Protein 5QHH (pdb70)

B-factor: mean 31.74, std 13.34, range [17.51, 104.02]

Foldseek 3Di:
DLVVLLLVLVLVQDPDCVPFPDQFQEKEFEFEWEADPNFIKTKWFAWDLPDPPRHRAIGGFITTDDPVAPTNVSRHQVRCCVAWNQHVQKDFSWHDWDDPPPGYIYIYTYIYGHNPDDTDGPNVTTPDMDIDTLCCLVPFDWDPPVATWGWDADPVPRDIHIHDDPRSVVSNVSSCSSPPPDDD

Secondary structure (DSSP, 8-state):
-HHHHHHHHHHTT--TTTTTTSSSEEEEEEEEEEEETTEEEEEEEEE-TT-SSSTT-EE-SEEE--TT-SSHHHHHHHHHHHHH-----EEE--PPPEEETTTEEEEEEEEEEPTT------TTTEEEEEEEEGGGGGS-EEEE---EEEEEE-TTT--EEEE-HHHHHHHHHHHHHHHSS---

Organism: Homo sapiens (NCBI:txid9606)

Structure (mmCIF, N/CA/C/O backbone):
data_5QHH
#
_entry.id   5QHH
#
_cell.length_a   124.400
_cell.length_b   124.400
_cell.length_c   41.100
_cell.angle_alpha   90.000
_cell.angle_beta   90.000
_cell.angle_gamma   120.000
#
_symmetry.space_group_name_H-M   'P 3 2 1'
#
loop_
_entity.id
_entity.type
_entity.pdbx_description
1 polymer 'Peroxisomal coenzyme A diphosphatase NUDT7'
2 non-polymer 'ACETATE ION'
3 non-polymer 'DIMETHYL SULFOXIDE'
4 non-polymer 2-{3-[(2S)-1-acetylpyrrolidin-2-yl]phenyl}-N-(3-chlorophenyl)acetamide
5 water water
#
loop_
_atom_site.group_PDB
_atom_site.id
_atom_site.type_symbol
_atom_site.label_atom_id
_atom_site.label_alt_id
_atom_site.label_comp_id
_atom_site.label_asym_id
_atom_site.label_entity_id
_atom_site.label_seq_id
_atom_site.pdbx_PDB_ins_code
_atom_site.Cartn_x
_atom_site.Cartn_y
_atom_site.Cartn_z
_atom_site.occupancy
_atom_site.B_iso_or_equiv
_atom_site.auth_seq_id
_atom_site.auth_comp_id
_atom_site.auth_asym_id
_atom_site.auth_atom_id
_atom_site.pdbx_PDB_model_num
ATOM 1 N N . SER A 1 1 ? 59.374 -58.825 93.816 1.00 41.00 15 SER A N 1
ATOM 2 C CA . SER A 1 1 ? 59.482 -57.350 93.563 1.00 37.08 15 SER A CA 1
ATOM 3 C C . SER A 1 1 ? 58.092 -56.743 93.330 1.00 35.30 15 SER A C 1
ATOM 4 O O . SER A 1 1 ? 57.136 -57.494 93.061 1.00 37.10 15 SER A O 1
ATOM 7 N N . MET A 1 2 ? 58.002 -55.416 93.458 1.00 33.61 16 MET A N 1
ATOM 8 C CA . MET A 1 2 ? 56.749 -54.659 93.267 1.00 33.07 16 MET A CA 1
ATOM 9 C C . MET A 1 2 ? 56.136 -54.995 91.908 1.00 33.79 16 MET A C 1
ATOM 10 O O . MET A 1 2 ? 54.932 -55.283 91.818 1.00 31.25 16 MET A O 1
ATOM 15 N N . LEU A 1 3 ? 56.959 -54.990 90.864 1.00 33.19 17 LEU A N 1
ATOM 16 C CA . LEU A 1 3 ? 56.434 -55.165 89.510 1.00 31.56 17 LEU A CA 1
ATOM 17 C C . LEU A 1 3 ? 56.065 -56.612 89.227 1.00 33.08 17 LEU A C 1
ATOM 18 O O . LEU A 1 3 ? 55.045 -56.876 88.587 1.00 32.54 17 LEU A O 1
ATOM 23 N N . ASP A 1 4 ? 56.874 -57.555 89.700 1.00 32.62 18 ASP A N 1
ATOM 24 C CA . ASP A 1 4 ? 56.536 -58.970 89.542 1.00 35.06 18 ASP A CA 1
ATOM 25 C C . ASP A 1 4 ? 55.263 -59.325 90.310 1.00 33.11 18 ASP A C 1
ATOM 26 O O . ASP A 1 4 ? 54.450 -60.098 89.827 1.00 32.06 18 ASP A O 1
ATOM 31 N N . ASP A 1 5 ? 55.103 -58.747 91.494 1.00 30.83 19 ASP A N 1
ATOM 32 C CA . ASP A 1 5 ? 53.908 -58.918 92.299 1.00 29.76 19 ASP A CA 1
ATOM 33 C C . ASP A 1 5 ? 52.667 -58.317 91.561 1.00 28.64 19 ASP A C 1
ATOM 34 O O . ASP A 1 5 ? 51.622 -58.977 91.505 1.00 26.85 19 ASP A O 1
ATOM 39 N N . ALA A 1 6 ? 52.790 -57.119 91.018 1.00 26.28 20 ALA A N 1
ATOM 40 C CA . ALA A 1 6 ? 51.662 -5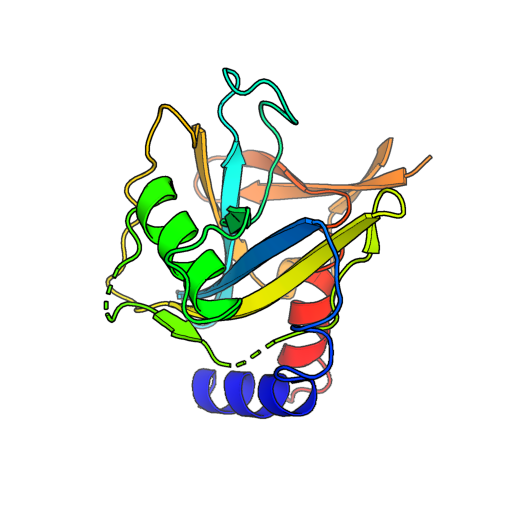6.516 90.256 1.00 26.35 20 ALA A CA 1
ATOM 41 C C . ALA A 1 6 ? 51.243 -57.369 89.059 1.00 26.60 20 ALA A C 1
ATOM 42 O O . ALA A 1 6 ? 50.038 -57.643 88.829 1.00 22.77 20 ALA A O 1
ATOM 44 N N . LYS A 1 7 ? 52.229 -57.837 88.280 1.00 25.01 21 LYS A N 1
ATOM 45 C CA . LYS A 1 7 ? 51.903 -58.647 87.110 1.00 25.54 21 LYS A CA 1
ATOM 46 C C . LYS A 1 7 ? 51.256 -59.987 87.500 1.00 23.21 21 LYS A C 1
ATOM 47 O O . LYS A 1 7 ? 50.313 -60.442 86.844 1.00 24.24 21 LYS A O 1
ATOM 53 N N . ALA A 1 8 ? 51.761 -60.627 88.548 1.00 24.52 22 ALA A N 1
ATOM 54 C CA . ALA A 1 8 ? 51.189 -61.884 89.023 1.00 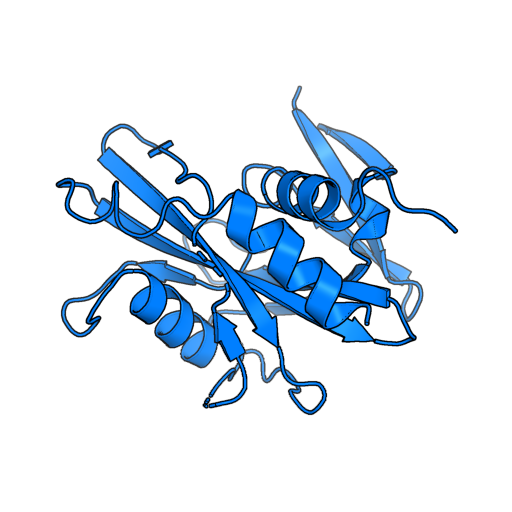25.31 22 ALA A CA 1
ATOM 55 C C . ALA A 1 8 ? 49.718 -61.676 89.452 1.00 24.69 22 ALA A C 1
ATOM 56 O O . ALA A 1 8 ? 48.844 -62.508 89.132 1.00 25.42 22 ALA A O 1
ATOM 58 N N . ARG A 1 9 ? 49.432 -60.552 90.109 1.00 22.07 23 ARG A N 1
ATOM 59 C CA . ARG A 1 9 ? 48.060 -60.256 90.544 1.00 22.25 23 ARG A CA 1
ATOM 60 C C . ARG A 1 9 ? 47.172 -60.048 89.314 1.00 21.35 23 ARG A C 1
ATOM 61 O O . ARG A 1 9 ? 46.069 -60.607 89.211 1.00 22.59 23 ARG A O 1
ATOM 69 N N . LEU A 1 10 ? 47.639 -59.204 88.382 1.00 19.98 24 LEU A N 1
ATOM 70 C CA . LEU A 1 10 ? 46.874 -58.914 87.188 1.00 21.18 24 LEU A CA 1
ATOM 71 C C . LEU A 1 10 ? 46.536 -60.131 86.362 1.00 21.11 24 LEU A C 1
ATOM 72 O O . LEU A 1 10 ? 45.400 -60.208 85.831 1.00 22.42 24 LEU A O 1
ATOM 77 N N . ARG A 1 11 ? 47.475 -61.063 86.237 1.00 21.40 25 ARG A N 1
ATOM 78 C CA . ARG A 1 11 ? 47.254 -62.251 85.414 1.00 24.09 25 ARG A CA 1
ATOM 79 C C . ARG A 1 11 ? 46.085 -63.099 85.913 1.00 23.47 25 ARG A C 1
ATOM 80 O O . ARG A 1 11 ? 45.418 -63.759 85.109 1.00 25.02 25 ARG A O 1
ATOM 88 N N . LYS A 1 12 ? 45.801 -63.046 87.212 1.00 23.88 26 LYS A N 1
ATOM 89 C CA . LYS A 1 12 ? 44.682 -63.787 87.776 1.00 25.85 26 LYS A CA 1
ATOM 90 C C . LYS A 1 12 ? 43.316 -63.263 87.312 1.00 25.11 26 LYS A C 1
ATOM 91 O O . LYS A 1 12 ? 42.309 -63.961 87.490 1.00 26.35 26 LYS A O 1
ATOM 97 N N . TYR A 1 13 ? 43.240 -62.036 86.781 1.00 21.36 27 TYR A N 1
ATOM 98 C CA . TYR A 1 13 ? 42.019 -61.443 86.312 1.00 21.59 27 TYR A CA 1
ATOM 99 C C . TYR A 1 13 ? 41.910 -61.368 84.786 1.00 21.33 27 TYR A C 1
ATOM 100 O O . TYR A 1 13 ? 40.946 -60.816 84.278 1.00 22.60 27 TYR A O 1
ATOM 109 N N . ASP A 1 14 ? 42.886 -61.930 84.104 1.00 23.03 28 ASP A N 1
ATOM 110 C CA . ASP A 1 14 ? 42.969 -61.884 82.630 1.00 24.25 28 ASP A CA 1
ATOM 111 C C . ASP A 1 14 ? 41.810 -62.710 82.074 1.00 27.95 28 ASP A C 1
ATOM 112 O O . ASP A 1 14 ? 41.611 -63.856 82.483 1.00 30.87 28 ASP A O 1
ATOM 117 N N . ILE A 1 15 ? 41.010 -62.098 81.224 1.00 27.70 29 ILE A N 1
ATOM 118 C CA . ILE A 1 15 ? 40.005 -62.873 80.491 1.00 33.97 29 ILE A CA 1
ATOM 119 C C . ILE A 1 15 ? 40.536 -63.284 79.109 1.00 33.73 29 ILE A C 1
ATOM 120 O O . ILE A 1 15 ? 39.895 -64.044 78.405 1.00 37.81 29 ILE A O 1
ATOM 125 N N . GLY A 1 16 ? 41.701 -62.776 78.706 1.00 34.38 30 GLY A N 1
ATOM 126 C CA . GLY A 1 16 ? 42.251 -63.099 77.389 1.00 34.37 30 GLY A CA 1
ATOM 127 C C . GLY A 1 16 ? 41.321 -62.649 76.261 1.00 34.27 30 GLY A C 1
ATOM 128 O O . GLY A 1 16 ? 40.661 -61.601 76.365 1.00 35.96 30 GLY A O 1
ATOM 129 N N . GLY A 1 17 ? 41.246 -63.466 75.197 1.00 34.48 31 GLY A N 1
ATOM 130 C CA . GLY A 1 17 ? 40.419 -63.153 74.019 1.00 32.25 31 GLY A CA 1
ATOM 131 C C . GLY A 1 17 ? 39.004 -63.707 74.025 1.00 31.90 31 GLY A C 1
ATOM 132 O O . GLY A 1 17 ? 38.355 -63.721 72.991 1.00 29.12 31 GLY A O 1
ATOM 133 N N . LYS A 1 18 ? 38.524 -64.089 75.210 1.00 33.95 32 LYS A N 1
ATOM 134 C CA . LYS A 1 18 ? 37.241 -64.765 75.386 1.00 33.64 32 LYS A CA 1
ATOM 135 C C . LYS A 1 18 ? 36.062 -63.996 74.723 1.00 31.95 32 LYS A C 1
ATOM 136 O O . LYS A 1 18 ? 35.247 -64.601 74.060 1.00 33.75 32 LYS A O 1
ATOM 142 N N . TYR A 1 19 ? 36.015 -62.673 74.847 1.00 27.66 33 TYR A N 1
ATOM 143 C CA . TYR A 1 19 ? 34.924 -61.857 74.300 1.00 25.24 33 TYR A CA 1
ATOM 144 C C . TYR A 1 19 ? 35.296 -61.104 72.989 1.00 24.33 33 TYR A C 1
ATOM 145 O O . TYR A 1 19 ? 34.471 -60.334 72.431 1.00 25.81 33 TYR A O 1
ATOM 154 N N . SER A 1 20 ? 36.502 -61.384 72.482 1.00 24.40 34 SER A N 1
ATOM 155 C CA . SER A 1 20 ? 37.095 -60.541 71.421 1.00 25.02 34 SER A CA 1
ATOM 156 C C . SER A 1 20 ? 36.525 -60.714 70.027 1.00 25.29 34 SER A C 1
ATOM 157 O O . SER A 1 20 ? 36.684 -59.828 69.196 1.00 26.56 34 SER A O 1
ATOM 160 N N A HIS A 1 21 ? 35.852 -61.828 69.731 0.70 24.76 35 HIS A N 1
ATOM 161 N N B HIS A 1 21 ? 35.874 -61.848 69.781 0.30 24.73 35 HIS A N 1
ATOM 162 C CA A HIS A 1 21 ? 35.333 -62.027 68.358 0.70 26.57 35 HIS A CA 1
ATOM 163 C CA B HIS A 1 21 ? 35.356 -62.160 68.459 0.30 25.16 35 HIS A CA 1
ATOM 164 C C A HIS A 1 21 ? 33.878 -61.603 68.229 0.70 26.52 35 HIS A C 1
ATOM 165 C C B HIS A 1 21 ? 33.861 -61.879 68.313 0.30 24.76 35 HIS A C 1
ATOM 166 O O A HIS A 1 21 ? 33.351 -61.526 67.106 0.70 27.61 35 HIS A O 1
ATOM 167 O O B HIS A 1 21 ? 33.309 -62.179 67.258 0.30 24.66 35 HIS A O 1
ATOM 180 N N . LEU A 1 22 ? 33.207 -61.345 69.355 1.00 23.28 36 LEU A N 1
ATOM 181 C CA . LEU A 1 22 ? 31.786 -60.996 69.285 1.00 23.84 36 LEU A CA 1
ATOM 182 C C . LEU A 1 22 ? 31.552 -59.782 68.389 1.00 23.38 36 LEU A C 1
ATOM 183 O O . LEU A 1 22 ? 32.376 -58.854 68.358 1.00 24.40 36 LEU A O 1
ATOM 188 N N . PRO A 1 23 ? 30.430 -59.737 67.654 1.00 23.80 37 PRO A N 1
ATOM 189 C CA . PRO A 1 23 ? 30.235 -58.777 66.562 1.00 24.21 37 PRO A CA 1
ATOM 190 C C . PRO A 1 23 ? 29.793 -57.391 67.004 1.00 24.70 37 PRO A C 1
ATOM 191 O O . PRO A 1 23 ? 28.747 -56.888 66.644 1.00 27.91 37 PRO A O 1
ATOM 195 N N . TYR A 1 24 ? 30.630 -56.719 67.807 1.00 22.51 38 TYR A N 1
ATOM 196 C CA . TYR A 1 24 ? 30.362 -55.404 68.295 1.00 21.85 38 TYR A CA 1
ATOM 197 C C . TYR A 1 24 ? 31.106 -54.306 67.519 1.00 20.91 38 TYR A C 1
ATOM 198 O O . TYR A 1 24 ? 32.044 -54.621 66.792 1.00 22.03 38 TYR A O 1
ATOM 207 N N . ASN A 1 25 ? 30.694 -53.073 67.698 1.00 21.21 39 ASN A N 1
ATOM 208 C CA . ASN A 1 25 ? 31.576 -51.918 67.437 1.00 23.04 39 ASN A CA 1
ATOM 209 C C . ASN A 1 25 ? 32.659 -51.976 68.549 1.00 22.69 39 ASN A C 1
ATOM 210 O O . ASN A 1 25 ? 32.312 -51.930 69.722 1.00 22.03 39 ASN A O 1
ATOM 215 N N . LYS A 1 26 ? 33.926 -52.072 68.154 1.00 20.86 40 LYS A N 1
ATOM 216 C CA . LYS A 1 26 ? 35.001 -52.467 69.075 1.00 20.43 40 LYS A CA 1
ATOM 217 C C . LYS A 1 26 ? 35.967 -51.308 69.305 1.00 21.74 40 LYS A C 1
ATOM 218 O O . LYS A 1 26 ? 36.464 -50.670 68.355 1.00 21.75 40 LYS A O 1
ATOM 224 N N . TYR A 1 27 ? 36.232 -51.054 70.586 1.00 19.99 41 TYR A N 1
ATOM 225 C CA . TYR A 1 27 ? 37.250 -50.079 71.035 1.00 19.77 41 TYR A CA 1
ATOM 226 C C . TYR A 1 27 ? 38.107 -50.745 72.080 1.00 20.39 41 TYR A C 1
ATOM 227 O O . TYR A 1 27 ? 37.636 -51.630 72.808 1.00 20.73 41 TYR A O 1
ATOM 236 N N . SER A 1 28 ? 39.381 -50.318 72.189 1.00 18.38 42 SER A N 1
ATOM 237 C CA . SER A 1 28 ? 40.261 -50.783 73.248 1.00 18.23 42 SER A CA 1
ATOM 238 C C . SER A 1 28 ? 40.809 -49.598 73.998 1.00 19.50 42 SER A C 1
ATOM 239 O O . SER A 1 28 ? 40.964 -48.515 73.423 1.00 19.94 42 SER A O 1
ATOM 242 N N . VAL A 1 29 ? 41.077 -49.803 75.286 1.00 17.70 43 VAL A N 1
ATOM 243 C CA . VAL A 1 29 ? 41.764 -48.788 76.091 1.00 18.96 43 VAL A CA 1
ATOM 244 C C . VAL A 1 29 ? 42.967 -49.418 76.728 1.00 18.82 43 VAL A C 1
ATOM 245 O O . VAL A 1 29 ? 42.986 -50.595 77.028 1.00 19.07 43 VAL A O 1
ATOM 249 N N . LEU A 1 30 ? 44.016 -48.602 76.934 1.00 18.36 44 LEU A N 1
ATOM 250 C CA . LEU A 1 30 ? 45.204 -49.005 77.651 1.00 18.82 44 LEU A CA 1
ATOM 251 C C . LEU A 1 30 ? 45.216 -48.356 79.036 1.00 17.51 44 LEU A C 1
ATOM 252 O O . LEU A 1 30 ? 45.075 -47.154 79.150 1.00 18.96 44 LEU A O 1
ATOM 257 N N . LEU A 1 31 ? 45.335 -49.174 80.074 1.00 18.35 45 LEU A N 1
ATOM 258 C CA . LEU A 1 31 ? 45.442 -48.704 81.447 1.00 19.13 45 LEU A CA 1
ATOM 259 C C . LEU A 1 31 ? 46.964 -48.760 81.744 1.00 18.23 45 LEU A C 1
ATOM 260 O O . LEU A 1 31 ? 47.497 -49.836 81.955 1.00 18.60 45 LEU A O 1
ATOM 265 N N . PRO A 1 32 ? 47.670 -47.625 81.657 1.00 18.15 46 PRO A N 1
ATOM 266 C CA . PRO A 1 32 ? 49.120 -47.638 81.664 1.00 19.14 46 PRO A CA 1
ATOM 267 C C . PRO A 1 32 ? 49.669 -47.440 83.074 1.00 17.78 46 PRO A C 1
ATOM 268 O O . PRO A 1 32 ? 49.417 -46.409 83.693 1.00 19.26 46 PRO A O 1
ATOM 272 N N . LEU A 1 33 ? 50.350 -48.475 83.560 1.00 18.65 47 LEU A N 1
ATOM 273 C CA . LEU A 1 33 ? 50.981 -48.448 84.897 1.00 19.62 47 LEU A CA 1
ATOM 274 C C . LEU A 1 33 ? 52.432 -47.995 84.812 1.00 21.42 47 LEU A C 1
ATOM 275 O O . LEU A 1 33 ? 53.199 -48.588 84.076 1.00 21.09 47 LEU A O 1
ATOM 280 N N . VAL A 1 34 ? 52.731 -46.978 85.595 1.00 22.11 48 VAL A N 1
ATOM 281 C CA . VAL A 1 34 ? 54.056 -46.332 85.663 1.00 23.33 48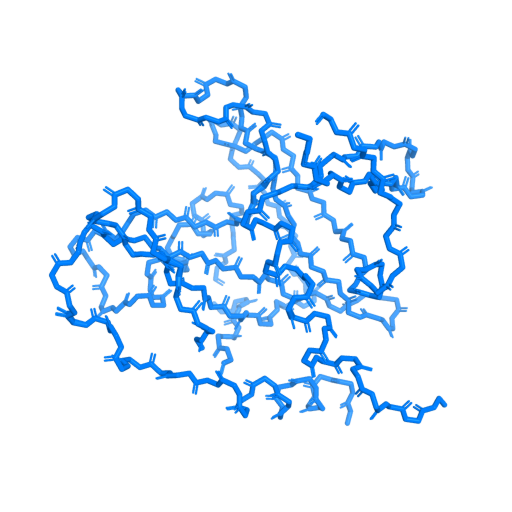 VAL A CA 1
ATOM 282 C C . VAL A 1 34 ? 54.562 -46.479 87.090 1.00 23.39 48 VAL A C 1
ATOM 283 O O . VAL A 1 34 ? 53.838 -46.150 88.030 1.00 23.49 48 VAL A O 1
ATOM 287 N N . ALA A 1 35 ? 55.815 -46.929 87.248 1.00 23.63 49 ALA A N 1
ATOM 288 C CA . ALA A 1 35 ? 56.415 -46.987 88.580 1.00 24.74 49 ALA A CA 1
ATOM 289 C C . ALA A 1 35 ? 57.335 -45.796 88.758 1.00 27.74 49 ALA A C 1
ATOM 290 O O . ALA A 1 35 ? 58.244 -45.594 87.940 1.00 32.14 49 ALA A O 1
ATOM 292 N N . LYS A 1 36 ? 57.033 -44.978 89.761 1.00 27.38 50 LYS A N 1
ATOM 293 C CA . LYS A 1 36 ? 57.837 -43.761 90.101 1.00 33.93 50 LYS A CA 1
ATOM 294 C C . LYS A 1 36 ? 57.877 -43.640 91.601 1.00 32.16 50 LYS A C 1
ATOM 295 O O . LYS A 1 36 ? 56.890 -43.908 92.295 1.00 28.84 50 LYS A O 1
ATOM 301 N N . GLU A 1 37 ? 59.018 -43.191 92.141 1.00 30.57 51 GLU A N 1
ATOM 302 C CA . GLU A 1 37 ? 59.118 -42.891 93.571 1.00 33.70 51 GLU A CA 1
ATOM 303 C C . GLU A 1 37 ? 58.678 -44.032 94.458 1.00 29.78 51 GLU A C 1
ATOM 304 O O . GLU A 1 37 ? 58.115 -43.832 95.544 1.00 33.48 51 GLU A O 1
ATOM 310 N N . GLY A 1 38 ? 58.955 -45.245 93.994 1.00 27.66 52 GLY A N 1
ATOM 311 C CA . GLY A 1 38 ? 58.711 -46.450 94.690 1.00 27.16 52 GLY A CA 1
ATOM 312 C C . GLY A 1 38 ? 57.249 -46.880 94.759 1.00 29.49 52 GLY A C 1
ATOM 313 O O . GLY A 1 38 ? 56.915 -47.714 95.598 1.00 31.18 52 GLY A O 1
ATOM 314 N N . LYS A 1 39 ? 56.395 -46.312 93.897 1.00 27.70 53 LYS A N 1
ATOM 315 C CA . LYS A 1 39 ? 54.939 -46.595 93.951 1.00 27.82 53 LYS A CA 1
ATOM 316 C C . LYS A 1 39 ? 54.421 -46.751 92.528 1.00 24.75 53 LYS A C 1
ATOM 317 O O . LYS A 1 39 ? 54.966 -46.171 91.604 1.00 24.51 53 LYS A O 1
ATOM 323 N N . LEU A 1 40 ? 53.325 -47.486 92.363 1.00 22.14 54 LEU A N 1
ATOM 324 C CA . LEU A 1 40 ? 52.662 -47.545 91.060 1.00 21.20 54 LEU A CA 1
ATOM 325 C C . LEU A 1 40 ? 51.685 -46.392 90.863 1.00 20.87 54 LEU A C 1
ATOM 326 O O . LEU A 1 40 ? 51.043 -45.934 91.828 1.00 21.47 54 LEU A O 1
ATOM 331 N N . HIS A 1 41 ? 51.600 -45.943 89.607 1.00 19.80 55 HIS A N 1
ATOM 332 C CA . HIS A 1 41 ? 50.743 -44.858 89.184 1.00 20.78 55 HIS A CA 1
ATOM 333 C C . HIS A 1 41 ? 50.004 -45.306 87.928 1.00 20.87 55 HIS A C 1
ATOM 334 O O . HIS A 1 41 ? 50.491 -46.131 87.192 1.00 21.55 55 HIS A O 1
ATOM 341 N N . LEU A 1 42 ? 48.851 -44.720 87.700 1.00 19.05 56 LEU A N 1
ATOM 342 C CA . LEU A 1 42 ? 48.202 -44.812 86.400 1.00 19.17 56 LEU A CA 1
ATOM 343 C C . LEU A 1 42 ? 48.404 -43.526 85.618 1.00 19.02 56 LEU A C 1
ATOM 344 O O . LEU A 1 42 ? 48.310 -42.439 86.178 1.00 20.28 56 LEU A O 1
ATOM 349 N N . LEU A 1 43 ? 48.591 -43.670 84.315 1.00 18.72 57 LEU A N 1
ATOM 350 C CA . LEU A 1 43 ? 48.692 -42.542 83.394 1.00 19.92 57 LEU A CA 1
ATOM 351 C C . LEU A 1 43 ? 47.331 -42.248 82.765 1.00 19.93 57 LEU A C 1
ATOM 352 O O . LEU A 1 43 ? 46.715 -43.171 82.201 1.00 19.64 57 LEU A O 1
ATOM 357 N N . PHE A 1 44 ? 46.917 -40.987 82.816 1.00 19.67 58 PHE A N 1
ATOM 358 C CA . PHE A 1 44 ? 45.678 -40.513 82.250 1.00 19.79 58 PHE A CA 1
ATOM 359 C C . PHE A 1 44 ? 45.954 -39.448 81.211 1.00 21.82 58 PHE A C 1
ATOM 360 O O . PHE A 1 44 ? 47.017 -38.784 81.241 1.00 22.12 58 PHE A O 1
ATOM 368 N N . THR A 1 45 ? 45.004 -39.291 80.301 1.00 20.90 59 THR A N 1
ATOM 369 C CA . THR A 1 45 ? 45.024 -38.168 79.354 1.00 22.61 59 THR A CA 1
ATOM 370 C C . THR A 1 45 ? 43.848 -37.263 79.610 1.00 24.00 59 THR A C 1
ATOM 371 O O . THR A 1 45 ? 42.864 -37.649 80.221 1.00 24.84 59 THR A O 1
ATOM 375 N N . VAL A 1 46 ? 43.967 -36.010 79.171 1.00 23.02 60 VAL A N 1
ATOM 376 C CA . VAL A 1 46 ? 42.844 -35.127 79.053 1.00 24.11 60 VAL A CA 1
ATOM 377 C C . VAL A 1 46 ? 42.596 -34.924 77.563 1.00 25.73 60 VAL A C 1
ATOM 378 O O . VAL A 1 46 ? 43.499 -34.525 76.815 1.00 25.12 60 VAL A O 1
ATOM 382 N N . ARG A 1 47 ? 41.372 -35.235 77.141 1.00 25.63 61 ARG A N 1
ATOM 383 C CA . ARG A 1 47 ? 40.992 -35.070 75.734 1.00 27.72 61 ARG A CA 1
ATOM 384 C C . ARG A 1 47 ? 41.000 -33.605 75.348 1.00 28.11 61 ARG A C 1
ATOM 385 O O . ARG A 1 47 ? 40.605 -32.746 76.132 1.00 28.50 61 ARG A O 1
ATOM 393 N N . SER A 1 48 ? 41.458 -33.342 74.140 1.00 28.43 62 SER A N 1
ATOM 394 C CA . SER A 1 48 ? 41.474 -31.976 73.623 1.00 30.50 62 SER A CA 1
ATOM 395 C C . SER A 1 48 ? 40.071 -31.367 73.642 1.00 32.55 62 SER A C 1
ATOM 396 O O . SER A 1 48 ? 39.090 -32.068 73.423 1.00 31.78 62 SER A O 1
ATOM 399 N N . GLU A 1 49 ? 40.005 -30.062 73.889 1.00 33.85 63 GLU A N 1
ATOM 400 C CA . GLU A 1 49 ? 38.732 -29.337 73.881 1.00 41.58 63 GLU A CA 1
ATOM 401 C C . GLU A 1 49 ? 38.143 -29.231 72.464 1.00 41.71 63 GLU A C 1
ATOM 402 O O . GLU A 1 49 ? 36.957 -28.927 72.318 1.00 47.01 63 GLU A O 1
ATOM 408 N N . LYS A 1 50 ? 38.960 -29.487 71.439 1.00 46.07 64 LYS A N 1
ATOM 409 C CA . LYS A 1 50 ? 38.533 -29.476 70.029 1.00 52.20 64 LYS A CA 1
ATOM 410 C C . LYS A 1 50 ? 37.755 -30.712 69.586 1.00 52.23 64 LYS A C 1
ATOM 411 O O . LYS A 1 50 ? 37.138 -30.695 68.514 1.00 52.60 64 LYS A O 1
ATOM 417 N N . LEU A 1 51 ? 37.812 -31.794 70.360 1.00 48.30 65 LEU A N 1
ATOM 418 C CA . LEU A 1 51 ? 37.212 -33.058 69.933 1.00 46.97 65 LEU A CA 1
ATOM 419 C C . LEU A 1 51 ? 35.699 -32.972 70.052 1.00 48.88 65 LEU A C 1
ATOM 420 O O . LEU A 1 51 ? 35.183 -32.286 70.937 1.00 47.13 65 LEU A O 1
ATOM 425 N N . ARG A 1 52 ? 35.004 -33.656 69.141 1.00 53.57 66 ARG A N 1
ATOM 426 C CA . ARG A 1 52 ? 33.537 -33.629 69.088 1.00 57.03 66 ARG A CA 1
ATOM 427 C C . ARG A 1 52 ? 32.932 -34.418 70.256 1.00 51.60 66 ARG A C 1
ATOM 428 O O . ARG A 1 52 ? 31.986 -33.958 70.892 1.00 50.01 66 ARG A O 1
ATOM 436 N N . ARG A 1 53 ? 33.506 -35.578 70.561 1.00 49.02 67 ARG A N 1
ATOM 437 C CA . ARG A 1 53 ? 33.036 -36.422 71.666 1.00 49.77 67 ARG A CA 1
ATOM 438 C C . ARG A 1 53 ? 33.887 -36.204 72.921 1.00 45.18 67 ARG A C 1
ATOM 439 O O . ARG A 1 53 ? 35.112 -36.283 72.859 1.00 41.44 67 ARG A O 1
ATOM 447 N N . ALA A 1 54 ? 33.225 -35.872 74.027 1.00 41.44 68 ALA A N 1
ATOM 448 C CA . ALA A 1 54 ? 33.837 -35.745 75.346 1.00 39.79 68 ALA A CA 1
ATOM 449 C C . ALA A 1 54 ? 35.048 -34.795 75.400 1.00 38.68 68 ALA A C 1
ATOM 450 O O . ALA A 1 54 ? 36.104 -35.154 75.942 1.00 36.92 68 ALA A O 1
ATOM 452 N N . PRO A 1 55 ? 34.903 -33.561 74.872 1.00 36.15 69 PRO A N 1
ATOM 453 C CA . PRO A 1 55 ? 36.049 -32.669 74.917 1.00 33.55 69 PRO A CA 1
ATOM 454 C C . PRO A 1 55 ? 36.418 -32.355 76.354 1.00 32.56 69 PRO A C 1
ATOM 455 O O . PRO A 1 55 ? 35.545 -32.214 77.204 1.00 34.62 69 PRO A O 1
ATOM 459 N N . GLY A 1 56 ? 37.713 -32.283 76.643 1.00 30.57 70 GLY A N 1
ATOM 460 C CA . GLY A 1 56 ? 38.164 -31.922 77.977 1.00 29.20 70 GLY A CA 1
ATOM 461 C C . GLY A 1 56 ? 38.059 -32.987 79.068 1.00 28.52 70 GLY A C 1
ATOM 462 O O . GLY A 1 56 ? 38.431 -32.713 80.205 1.00 32.00 70 GLY A O 1
ATOM 463 N N . GLU A 1 57 ? 37.559 -34.170 78.739 1.00 30.22 71 GLU A N 1
ATOM 464 C CA . GLU A 1 57 ? 37.358 -35.238 79.739 1.00 29.78 71 GLU A CA 1
ATOM 465 C C . GLU A 1 57 ? 38.673 -35.989 79.981 1.00 26.19 71 GLU A C 1
ATOM 466 O O . GLU A 1 57 ? 39.473 -36.155 79.067 1.00 25.67 71 GLU A O 1
ATOM 472 N N . VAL A 1 58 ? 38.816 -36.494 81.212 1.00 25.80 72 VAL A N 1
ATOM 473 C CA . VAL A 1 58 ? 39.910 -37.397 81.562 1.00 24.17 72 VAL A CA 1
ATOM 474 C C . VAL A 1 58 ? 39.587 -38.788 81.049 1.00 23.76 72 VAL A C 1
ATOM 475 O O . VAL A 1 58 ? 38.518 -39.311 81.325 1.00 25.57 72 VAL A O 1
ATOM 479 N N A CYS A 1 59 ? 40.475 -39.367 80.246 0.70 23.54 73 CYS A N 1
ATOM 480 N N B CYS A 1 59 ? 40.578 -39.415 80.430 0.30 22.22 73 CYS A N 1
ATOM 481 C CA A CYS A 1 59 ? 40.302 -40.711 79.720 0.70 23.73 73 CYS A CA 1
ATOM 482 C CA B CYS A 1 59 ? 40.362 -40.595 79.634 0.30 21.40 73 CYS A CA 1
ATOM 483 C C A CYS A 1 59 ? 41.619 -41.427 79.639 0.70 23.46 73 CYS A C 1
ATOM 484 C C B CYS A 1 59 ? 41.640 -41.403 79.480 0.30 21.33 73 CYS A C 1
ATOM 485 O O A CYS A 1 59 ? 42.676 -40.813 79.633 0.70 25.61 73 CYS A O 1
ATOM 486 O O B CYS A 1 59 ? 42.707 -40.817 79.267 0.30 21.50 73 CYS A O 1
ATOM 491 N N . PHE A 1 60 ? 41.552 -42.733 79.538 1.00 20.28 74 PHE A N 1
ATOM 492 C CA . PHE A 1 60 ? 42.700 -43.542 79.235 1.00 20.04 74 PHE A CA 1
ATOM 493 C C . PHE A 1 60 ? 43.010 -43.455 77.741 1.00 20.18 74 PHE A C 1
ATOM 494 O O . PHE A 1 60 ? 42.091 -43.264 76.932 1.00 20.05 74 PHE A O 1
ATOM 502 N N . PRO A 1 61 ? 44.281 -43.669 77.341 1.00 19.51 75 PRO A N 1
ATOM 503 C CA . PRO A 1 61 ? 44.557 -43.756 75.903 1.00 20.11 75 PRO A CA 1
ATOM 504 C C . PRO A 1 61 ? 43.819 -44.939 75.259 1.00 20.75 75 PRO A C 1
ATOM 505 O O . PRO A 1 61 ? 43.551 -45.941 75.935 1.00 19.44 75 PRO A O 1
ATOM 509 N N . GLY A 1 62 ? 43.508 -44.810 73.983 1.00 19.98 76 GLY A N 1
ATOM 510 C CA . GLY A 1 62 ? 42.838 -45.908 73.269 1.00 19.90 76 GLY A CA 1
ATOM 511 C C . GLY A 1 62 ? 41.970 -45.367 72.153 1.00 20.93 76 GLY A C 1
ATOM 512 O O . GLY A 1 62 ? 42.006 -44.183 71.798 1.00 21.04 76 GLY A O 1
ATOM 513 N N . GLY A 1 63 ? 41.135 -46.250 71.600 1.00 20.44 77 GLY A N 1
ATOM 514 C CA . GLY A 1 63 ? 40.299 -45.850 70.510 1.00 21.36 77 GLY A CA 1
ATOM 515 C C . GLY A 1 63 ? 39.693 -47.004 69.763 1.00 18.84 77 GLY A C 1
ATOM 516 O O . GLY A 1 63 ? 39.748 -48.149 70.207 1.00 19.59 77 GLY A O 1
ATOM 517 N N . LYS A 1 64 ? 39.163 -46.697 68.562 1.00 20.24 78 LYS A N 1
ATOM 518 C CA . LYS A 1 64 ? 38.409 -47.708 67.787 1.00 20.84 78 LYS A CA 1
ATOM 519 C C . LYS A 1 64 ? 39.322 -48.673 67.046 1.00 19.98 78 LYS A C 1
ATOM 520 O O . LYS A 1 64 ? 40.348 -48.263 66.447 1.00 21.47 78 LYS A O 1
ATOM 526 N N . ARG A 1 65 ? 38.997 -49.952 67.055 1.00 20.85 79 ARG A N 1
ATOM 527 C CA . ARG A 1 65 ? 39.734 -50.937 66.292 1.00 20.52 79 ARG A CA 1
ATOM 528 C C . ARG A 1 65 ? 39.633 -50.549 64.797 1.00 21.27 79 ARG A C 1
ATOM 529 O O . ARG A 1 65 ? 38.619 -49.984 64.357 1.00 23.32 79 ARG A O 1
ATOM 537 N N . ASP A 1 66 ? 40.709 -50.797 64.084 1.00 21.70 80 ASP A N 1
ATOM 538 C CA . ASP A 1 66 ? 40.713 -50.644 62.611 1.00 22.01 80 ASP A CA 1
ATOM 539 C C . ASP A 1 66 ? 41.187 -51.912 61.964 1.00 21.88 80 ASP A C 1
ATOM 540 O O . ASP A 1 66 ? 41.639 -52.854 62.621 1.00 22.80 80 ASP A O 1
ATOM 545 N N . PRO A 1 67 ? 41.084 -52.020 60.596 1.00 21.37 81 PRO A N 1
ATOM 546 C CA . PRO A 1 67 ? 41.420 -53.305 60.000 1.00 21.83 81 PRO A CA 1
ATOM 547 C C . PRO A 1 67 ? 42.822 -53.780 60.110 1.00 20.22 81 PRO A C 1
ATOM 548 O O . PRO A 1 67 ? 43.091 -54.970 59.974 1.00 23.35 81 PRO A O 1
ATOM 552 N N . THR A 1 68 ? 43.752 -52.863 60.401 1.00 22.87 82 THR A N 1
ATOM 553 C CA . THR A 1 68 ? 45.146 -53.235 60.500 1.00 23.87 82 THR A CA 1
ATOM 554 C C . THR A 1 68 ? 45.444 -54.037 61.778 1.00 24.27 82 THR A C 1
ATOM 555 O O . THR A 1 68 ? 46.404 -54.803 61.831 1.00 25.65 82 THR A O 1
ATOM 559 N N . ASP A 1 69 ? 44.616 -53.859 62.810 1.00 24.74 83 ASP A N 1
ATOM 560 C CA . ASP A 1 69 ? 44.951 -54.422 64.109 1.00 23.70 83 ASP A CA 1
ATOM 561 C C . ASP A 1 69 ? 44.875 -55.950 64.125 1.00 24.21 83 ASP A C 1
ATOM 562 O O . ASP A 1 69 ? 43.854 -56.528 63.748 1.00 26.00 83 ASP A O 1
ATOM 567 N N . MET A 1 70 ? 45.945 -56.615 64.562 1.00 25.22 84 MET A N 1
ATOM 568 C CA . MET A 1 70 ? 45.936 -58.071 64.643 1.00 27.58 84 MET A CA 1
ATOM 569 C C . MET A 1 70 ? 44.957 -58.594 65.702 1.00 27.39 84 MET A C 1
ATOM 570 O O . MET A 1 70 ? 44.395 -59.693 65.583 1.00 28.88 84 MET A O 1
ATOM 575 N N . ASP A 1 71 ? 44.770 -57.795 66.751 1.00 25.30 85 ASP A N 1
ATOM 576 C CA . ASP A 1 71 ? 43.928 -58.152 67.876 1.00 24.91 85 ASP A CA 1
ATOM 577 C C . ASP A 1 71 ? 43.555 -56.881 68.674 1.00 22.02 85 ASP A C 1
ATOM 578 O O . ASP A 1 71 ? 43.959 -55.771 68.315 1.00 21.38 85 ASP A O 1
ATOM 583 N N . ASP A 1 72 ? 42.775 -57.033 69.754 1.00 21.48 86 ASP A N 1
ATOM 584 C CA . ASP A 1 72 ? 42.308 -55.888 70.511 1.00 20.32 86 ASP A CA 1
ATOM 585 C C . ASP A 1 72 ? 43.440 -55.168 71.259 1.00 18.03 86 ASP A C 1
ATOM 586 O O . ASP A 1 72 ? 43.366 -53.952 71.461 1.00 19.42 86 ASP A O 1
ATOM 591 N N . ALA A 1 73 ? 44.447 -55.934 71.651 1.00 18.85 87 ALA A N 1
ATOM 592 C CA . ALA A 1 73 ? 45.610 -55.322 72.325 1.00 19.18 87 ALA A CA 1
ATOM 593 C C . ALA A 1 73 ? 46.323 -54.353 71.348 1.00 19.47 87 ALA A C 1
ATOM 594 O O . ALA A 1 73 ? 46.718 -53.227 71.703 1.00 19.65 87 ALA A O 1
ATOM 596 N N . ALA A 1 74 ? 46.433 -54.800 70.096 1.00 20.90 88 ALA A N 1
ATOM 597 C CA . ALA A 1 74 ? 47.050 -53.956 69.063 1.00 21.28 88 ALA A CA 1
ATOM 598 C C . ALA A 1 74 ? 46.338 -52.637 68.873 1.00 20.94 88 ALA A C 1
ATOM 599 O O . ALA A 1 74 ? 46.978 -51.603 68.718 1.00 20.32 88 ALA A O 1
ATOM 601 N N . THR A 1 75 ? 45.001 -52.634 68.936 1.00 19.30 89 THR A N 1
ATOM 602 C CA . THR A 1 75 ? 44.253 -51.402 68.924 1.00 19.21 89 THR A CA 1
ATOM 603 C C . THR A 1 75 ? 44.709 -50.416 70.005 1.00 20.47 89 THR A C 1
ATOM 604 O O . THR A 1 75 ? 44.957 -49.220 69.758 1.00 19.59 89 THR A O 1
ATOM 608 N N . ALA A 1 76 ? 44.777 -50.926 71.243 1.00 19.66 90 ALA A N 1
ATOM 609 C CA . ALA A 1 76 ? 45.177 -50.099 72.363 1.00 19.42 90 ALA A CA 1
ATOM 610 C C . ALA A 1 76 ? 46.582 -49.488 72.152 1.00 18.81 90 ALA A C 1
ATOM 611 O O . ALA A 1 76 ? 46.761 -48.322 72.383 1.00 20.00 90 ALA A O 1
ATOM 613 N N . LEU A 1 77 ? 47.503 -50.307 71.681 1.00 20.10 91 LEU A N 1
ATOM 614 C CA . LEU A 1 77 ? 48.878 -49.861 71.482 1.00 21.57 91 LEU A CA 1
ATOM 615 C C . LEU A 1 77 ? 49.006 -48.876 70.336 1.00 21.75 91 LEU A C 1
ATOM 616 O O . LEU A 1 77 ? 49.706 -47.886 70.463 1.00 21.86 91 LEU A O 1
ATOM 621 N N . ARG A 1 78 ? 48.300 -49.135 69.246 1.00 21.78 92 ARG A N 1
ATOM 622 C CA . ARG A 1 78 ? 48.344 -48.217 68.079 1.00 21.08 92 ARG A CA 1
ATOM 623 C C . ARG A 1 78 ? 47.825 -46.860 68.448 1.00 21.93 92 ARG A C 1
ATOM 624 O O . ARG A 1 78 ? 48.408 -45.806 68.141 1.00 22.49 92 ARG A O 1
ATOM 632 N N . GLU A 1 79 ? 46.673 -46.832 69.127 1.00 21.20 93 GLU A N 1
ATOM 633 C CA . GLU A 1 79 ? 46.061 -45.585 69.537 1.00 21.20 93 GLU A CA 1
ATOM 634 C C . GLU A 1 79 ? 46.895 -44.850 70.596 1.00 22.11 93 GLU A C 1
ATOM 635 O O . GLU A 1 79 ? 46.987 -43.630 70.551 1.00 22.98 93 GLU A O 1
ATOM 641 N N . ALA A 1 80 ? 47.479 -45.569 71.556 1.00 21.56 94 ALA A N 1
ATOM 642 C CA . ALA A 1 80 ? 48.334 -44.955 72.552 1.00 21.96 94 ALA A CA 1
ATOM 643 C C . ALA A 1 80 ? 49.571 -44.329 71.899 1.00 23.71 94 ALA A C 1
ATOM 644 O O . ALA A 1 80 ? 49.967 -43.237 72.319 1.00 25.22 94 ALA A O 1
ATOM 646 N N . GLN A 1 81 ? 50.136 -45.007 70.915 1.00 22.74 95 GLN A N 1
ATOM 647 C CA . GLN A 1 81 ? 51.288 -44.430 70.178 1.00 24.27 95 GLN A CA 1
ATOM 648 C C . GLN A 1 81 ? 50.885 -43.100 69.508 1.00 27.16 95 GLN A C 1
ATOM 649 O O . GLN A 1 81 ? 51.571 -42.075 69.664 1.00 25.87 95 GLN A O 1
ATOM 655 N N . GLU A 1 82 ? 49.735 -43.083 68.839 1.00 24.17 96 GLU A N 1
ATOM 656 C CA . GLU A 1 82 ? 49.258 -41.870 68.151 1.00 26.50 96 GLU A CA 1
ATOM 657 C C . GLU A 1 82 ? 48.989 -40.726 69.110 1.00 26.06 96 GLU A C 1
ATOM 658 O O . GLU A 1 82 ? 49.294 -39.571 68.833 1.00 27.24 96 GLU A O 1
ATOM 664 N N . GLU A 1 83 ? 48.391 -41.033 70.260 1.00 22.48 97 GLU A N 1
ATOM 665 C CA . GLU A 1 83 ? 47.932 -40.063 71.192 1.00 23.14 97 GLU A CA 1
ATOM 666 C C . GLU A 1 83 ? 49.036 -39.493 72.090 1.00 22.86 97 GLU A C 1
ATOM 667 O O . GLU A 1 83 ? 49.019 -38.306 72.369 1.00 26.15 97 GLU A O 1
ATOM 673 N N . VAL A 1 84 ? 49.916 -40.355 72.609 1.00 24.06 98 VAL A N 1
ATOM 674 C CA . VAL A 1 84 ? 50.923 -39.903 73.594 1.00 24.15 98 VAL A CA 1
ATOM 675 C C . VAL A 1 84 ? 52.373 -40.319 73.259 1.00 24.08 98 VAL A C 1
ATOM 676 O O . VAL A 1 84 ? 53.276 -40.107 74.108 1.00 26.27 98 VAL A O 1
ATOM 680 N N . GLY A 1 85 ? 52.588 -40.919 72.099 1.00 24.55 99 GLY A N 1
ATOM 681 C CA . GLY A 1 85 ? 53.926 -41.308 71.600 1.00 25.13 99 GLY A CA 1
ATOM 682 C C . GLY A 1 85 ? 54.515 -42.549 72.224 1.00 27.11 99 GLY A C 1
ATOM 683 O O . GLY A 1 85 ? 55.702 -42.871 72.019 1.00 28.76 99 GLY A O 1
ATOM 684 N N . LEU A 1 86 ? 53.685 -43.320 72.938 1.00 24.62 100 LEU A N 1
ATOM 685 C CA . LEU A 1 86 ? 54.139 -44.591 73.500 1.00 23.83 100 LEU A CA 1
ATOM 686 C C . LEU A 1 86 ? 54.459 -45.614 72.432 1.00 25.67 100 LEU A C 1
ATOM 687 O O . LEU A 1 86 ? 53.574 -46.022 71.682 1.00 26.54 100 LEU A O 1
ATOM 692 N N . ARG A 1 87 ? 55.715 -46.062 72.352 1.00 26.23 101 ARG A N 1
ATOM 693 C CA . ARG A 1 87 ? 56.150 -47.021 71.341 1.00 30.09 101 ARG A CA 1
ATOM 694 C C . ARG A 1 87 ? 56.017 -48.466 71.860 1.00 32.68 101 ARG A C 1
ATOM 695 O O . ARG A 1 87 ? 56.033 -48.689 73.080 1.00 27.30 101 ARG A O 1
ATOM 711 N N . HIS A 1 89 ? 57.888 -51.092 72.147 1.00 31.64 103 HIS A N 1
ATOM 712 C CA . HIS A 1 89 ? 58.953 -51.586 73.027 1.00 30.72 103 HIS A CA 1
ATOM 713 C C . HIS A 1 89 ? 58.884 -50.978 74.437 1.00 27.54 103 HIS A C 1
ATOM 714 O O . HIS A 1 89 ? 59.574 -51.453 75.330 1.00 28.72 103 HIS A O 1
ATOM 721 N N . GLN A 1 90 ? 58.079 -49.918 74.612 1.00 25.41 104 GLN A N 1
ATOM 722 C CA . GLN A 1 90 ? 57.953 -49.210 75.899 1.00 23.34 104 GLN A CA 1
ATOM 723 C C . GLN A 1 90 ? 56.790 -49.699 76.764 1.00 22.90 104 GLN A C 1
ATOM 724 O O . GLN A 1 90 ? 56.569 -49.139 77.835 1.00 22.30 104 GLN A O 1
ATOM 730 N N . VAL A 1 91 ? 56.057 -50.708 76.297 1.00 22.61 105 VAL A N 1
ATOM 731 C CA . VAL A 1 91 ? 54.879 -51.212 76.995 1.00 23.37 105 VAL A CA 1
ATOM 732 C C . VAL A 1 91 ? 54.840 -52.741 76.950 1.00 23.58 105 VAL A C 1
ATOM 733 O O . VAL A 1 91 ? 55.093 -53.365 75.904 1.00 25.23 105 VAL A O 1
ATOM 737 N N . GLU A 1 92 ? 54.590 -53.337 78.106 1.00 20.84 106 GLU A N 1
ATOM 738 C CA . GLU A 1 92 ? 54.343 -54.753 78.214 1.00 23.55 106 GLU A CA 1
ATOM 739 C C . GLU A 1 92 ? 52.864 -54.914 78.575 1.00 22.12 106 GLU A C 1
ATOM 740 O O . GLU A 1 92 ? 52.473 -54.549 79.674 1.00 21.66 106 GLU A O 1
ATOM 746 N N . VAL A 1 93 ? 52.073 -55.460 77.648 1.00 21.72 107 VAL A N 1
ATOM 747 C CA . VAL A 1 93 ? 50.668 -55.747 77.924 1.00 22.14 107 VAL A CA 1
ATOM 748 C C . VAL A 1 93 ? 50.584 -57.016 78.764 1.00 23.29 107 VAL A C 1
ATOM 749 O O . VAL A 1 93 ? 51.063 -58.065 78.340 1.00 25.58 107 VAL A O 1
ATOM 753 N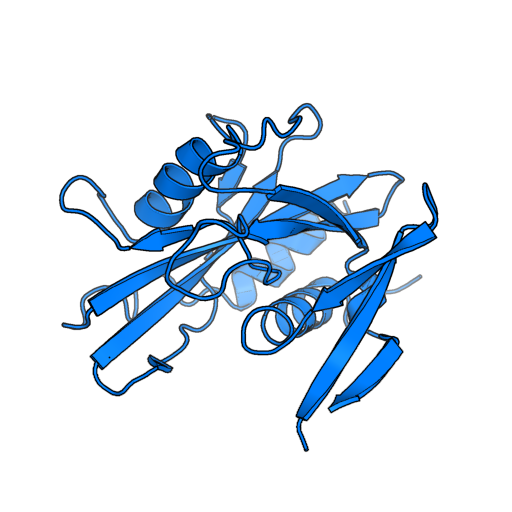 N . VAL A 1 94 ? 50.000 -56.883 79.966 1.00 22.96 108 VAL A N 1
ATOM 754 C CA . VAL A 1 94 ? 50.009 -57.931 80.997 1.00 24.26 108 VAL A CA 1
ATOM 755 C C . VAL A 1 94 ? 48.702 -58.710 80.948 1.00 24.24 108 VAL A C 1
ATOM 756 O O . VAL A 1 94 ? 48.708 -59.937 81.154 1.00 26.74 108 VAL A O 1
ATOM 767 N N . CYS A 1 96 ? 44.115 -58.572 79.838 1.00 21.63 110 CYS A N 1
ATOM 768 C CA . CYS A 1 96 ? 42.885 -58.047 79.387 1.00 23.00 110 CYS A CA 1
ATOM 769 C C . CYS A 1 96 ? 41.851 -58.135 80.519 1.00 24.71 110 CYS A C 1
ATOM 770 O O . CYS A 1 96 ? 41.584 -59.245 81.001 1.00 24.35 110 CYS A O 1
ATOM 773 N N . LEU A 1 97 ? 41.326 -57.012 80.966 1.00 22.22 111 LEU A N 1
ATOM 774 C CA . LEU A 1 97 ? 40.321 -56.962 82.049 1.00 23.95 111 LEU A CA 1
ATOM 775 C C . LEU A 1 97 ? 38.921 -57.058 81.461 1.00 27.34 111 LEU A C 1
ATOM 776 O O . LEU A 1 97 ? 38.731 -57.048 80.240 1.00 24.98 111 LEU A O 1
ATOM 781 N N . VAL A 1 98 ? 37.946 -57.194 82.350 1.00 28.42 112 VAL A N 1
ATOM 782 C CA . VAL A 1 98 ? 36.553 -57.283 81.932 1.00 30.71 112 VAL A CA 1
ATOM 783 C C . VAL A 1 98 ? 36.167 -56.179 80.956 1.00 25.38 112 VAL A C 1
ATOM 784 O O . VAL A 1 98 ? 36.301 -55.002 81.245 1.00 27.93 112 VAL A O 1
ATOM 788 N N . PRO A 1 99 ? 35.608 -56.574 79.791 1.00 25.98 113 PRO A N 1
ATOM 789 C CA . PRO A 1 99 ? 35.122 -55.543 78.879 1.00 26.10 113 PRO A CA 1
ATOM 790 C C . PRO A 1 99 ? 33.898 -54.796 79.364 1.00 26.45 113 PRO A C 1
ATOM 791 O O . PRO A 1 99 ? 33.084 -55.361 80.178 1.00 28.67 113 PRO A O 1
ATOM 795 N N A CYS A 1 100 ? 33.724 -53.593 78.841 0.70 25.53 114 CYS A N 1
ATOM 796 N N B CYS A 1 100 ? 33.790 -53.533 78.935 0.30 25.31 114 CYS A N 1
ATOM 797 C CA A CYS A 1 100 ? 32.661 -52.660 79.209 0.70 26.06 114 CYS A CA 1
ATOM 798 C CA B CYS A 1 100 ? 32.643 -52.644 79.178 0.30 24.77 114 CYS A CA 1
ATOM 799 C C A CYS A 1 100 ? 31.654 -52.572 78.026 0.70 25.55 114 CYS A C 1
ATOM 800 C C B CYS A 1 100 ? 31.691 -52.803 77.985 0.30 24.46 114 CYS A C 1
ATOM 801 O O A CYS A 1 100 ? 32.025 -52.183 76.916 0.70 21.18 114 CYS A O 1
ATOM 802 O O B CYS A 1 100 ? 32.144 -52.845 76.832 0.30 21.27 114 CYS A O 1
ATOM 807 N N . LEU A 1 101 ? 30.397 -52.962 78.272 1.00 24.64 115 LEU A N 1
ATOM 808 C CA . LEU A 1 101 ? 29.332 -52.891 77.267 1.00 26.29 115 LEU A CA 1
ATOM 809 C C . LEU A 1 101 ? 28.682 -51.545 77.312 1.00 25.85 115 LEU A C 1
ATOM 810 O O . LEU A 1 101 ? 28.272 -51.087 78.385 1.00 27.24 115 LEU A O 1
ATOM 815 N N . ILE A 1 102 ? 28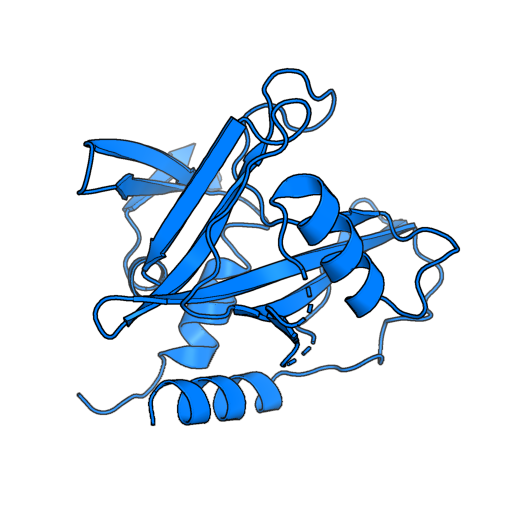.527 -50.900 76.155 1.00 27.16 116 ILE A N 1
ATOM 816 C CA . ILE A 1 102 ? 27.797 -49.624 76.108 1.00 28.65 116 ILE A CA 1
ATOM 817 C C . ILE A 1 102 ? 26.952 -49.487 74.843 1.00 26.05 116 ILE A C 1
ATOM 818 O O . ILE A 1 102 ? 27.262 -50.076 73.797 1.00 26.46 116 ILE A O 1
ATOM 823 N N . ASP A 1 103 ? 25.861 -48.745 74.960 1.00 28.34 117 ASP A N 1
ATOM 824 C CA . ASP A 1 103 ? 25.028 -48.313 73.836 1.00 31.18 117 ASP A CA 1
ATOM 825 C C . ASP A 1 103 ? 24.373 -49.446 73.073 1.00 29.14 117 ASP A C 1
ATOM 826 O O . ASP A 1 103 ? 23.908 -49.226 71.972 1.00 31.92 117 ASP A O 1
ATOM 831 N N . THR A 1 104 ? 24.324 -50.641 73.685 1.00 26.37 118 THR A N 1
ATOM 832 C CA . THR A 1 104 ? 23.767 -51.862 73.107 1.00 27.01 118 THR A CA 1
ATOM 833 C C . THR A 1 104 ? 24.583 -52.480 71.991 1.00 26.96 118 THR A C 1
ATOM 834 O O . THR A 1 104 ? 24.399 -53.660 71.703 1.00 30.70 118 THR A O 1
ATOM 838 N N . ASP A 1 105 ? 25.511 -51.740 71.371 1.00 23.80 119 ASP A N 1
ATOM 839 C CA . ASP A 1 105 ? 26.220 -52.231 70.216 1.00 24.66 119 ASP A CA 1
ATOM 840 C C . ASP A 1 105 ? 27.746 -52.067 70.276 1.00 22.47 119 ASP A C 1
ATOM 841 O O . ASP A 1 105 ? 28.422 -52.345 69.266 1.00 23.83 119 ASP A O 1
ATOM 846 N N . THR A 1 106 ? 28.275 -51.758 71.454 1.00 22.39 120 THR A N 1
ATOM 847 C CA . THR A 1 106 ? 29.678 -51.397 71.547 1.00 22.50 120 THR A CA 1
ATOM 848 C C . THR A 1 106 ? 30.319 -52.155 72.710 1.00 22.73 120 THR A C 1
ATOM 849 O O . THR A 1 106 ? 29.712 -52.344 73.777 1.00 24.46 120 THR A O 1
ATOM 853 N N . LEU A 1 107 ? 31.537 -52.613 72.482 1.00 20.82 121 LEU A N 1
ATOM 854 C CA . LEU A 1 107 ? 32.282 -53.321 73.494 1.00 20.21 121 LEU A CA 1
ATOM 855 C C . LEU A 1 107 ? 33.667 -52.682 73.589 1.00 21.84 121 LEU A C 1
ATOM 856 O O . LEU A 1 107 ? 34.387 -52.571 72.576 1.00 20.82 121 LEU A O 1
ATOM 861 N N . ILE A 1 108 ? 34.021 -52.262 74.788 1.00 20.05 122 ILE A N 1
ATOM 862 C CA . ILE A 1 108 ? 35.300 -51.592 75.053 1.00 2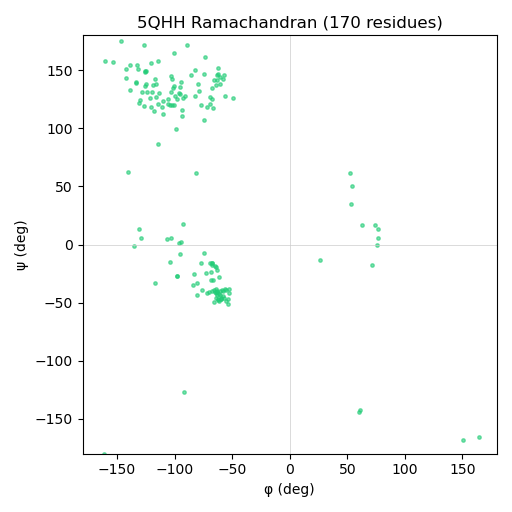0.10 122 ILE A CA 1
ATOM 863 C C . ILE A 1 108 ? 36.155 -52.528 75.874 1.00 20.76 122 ILE A C 1
ATOM 864 O O . ILE A 1 108 ? 35.744 -52.882 77.003 1.00 21.90 122 ILE A O 1
ATOM 869 N N . THR A 1 109 ? 37.303 -52.932 75.345 1.00 19.21 123 THR A N 1
ATOM 870 C CA . THR A 1 109 ? 38.163 -53.914 75.973 1.00 18.85 123 THR A CA 1
ATOM 871 C C . THR A 1 109 ? 39.380 -53.195 76.625 1.00 20.94 123 THR A C 1
ATOM 872 O O . THR A 1 109 ? 40.133 -52.528 75.907 1.00 19.40 123 THR A O 1
ATOM 876 N N . PRO A 1 110 ? 39.562 -53.316 77.955 1.00 19.49 124 PRO A N 1
ATOM 877 C CA . PRO A 1 110 ? 40.690 -52.649 78.644 1.00 18.99 124 PRO A CA 1
ATOM 878 C C . PRO A 1 110 ? 41.854 -53.606 78.797 1.00 20.79 124 PRO A C 1
ATOM 879 O O . PRO A 1 110 ? 41.701 -54.777 79.166 1.00 22.63 124 PRO A O 1
ATOM 883 N N . PHE A 1 111 ? 43.053 -53.122 78.510 1.00 18.02 125 PHE A N 1
ATOM 884 C CA . PHE A 1 111 ? 44.278 -53.857 78.700 1.00 18.72 125 PHE A CA 1
ATOM 885 C C . PHE A 1 111 ? 45.153 -53.102 79.689 1.00 18.55 125 PHE A C 1
ATOM 886 O O . PHE A 1 111 ? 45.249 -51.882 79.599 1.00 19.93 125 PHE A O 1
ATOM 894 N N . VAL A 1 112 ? 45.779 -53.817 80.618 1.00 18.34 126 VAL A N 1
ATOM 895 C CA . VAL A 1 112 ? 46.731 -53.188 81.526 1.00 18.38 126 VAL A CA 1
ATOM 896 C C . VAL A 1 112 ? 48.130 -53.398 80.943 1.00 19.14 126 VAL A C 1
ATOM 897 O O . VAL A 1 112 ? 48.496 -54.512 80.597 1.00 20.94 126 VAL A O 1
ATOM 901 N N . GLY A 1 113 ? 48.869 -52.293 80.879 1.00 18.93 127 GLY A N 1
ATOM 902 C CA . GLY A 1 113 ? 50.236 -52.311 80.347 1.00 20.01 127 GLY A CA 1
ATOM 903 C C . GLY A 1 113 ? 51.212 -51.740 81.343 1.00 19.75 127 GLY A C 1
ATOM 904 O O . GLY A 1 113 ? 50.928 -50.717 81.944 1.00 21.36 127 GLY A O 1
ATOM 905 N N . LEU A 1 114 ? 52.369 -52.371 81.490 1.00 19.85 128 LEU A N 1
ATOM 906 C CA . LEU A 1 114 ? 53.440 -51.819 82.302 1.00 21.56 128 LEU A CA 1
ATOM 907 C C . LEU A 1 114 ? 54.320 -50.962 81.398 1.00 20.85 128 LEU A C 1
ATOM 908 O O . LEU A 1 114 ? 54.743 -51.427 80.330 1.00 22.12 128 LEU A O 1
ATOM 913 N N . ILE A 1 115 ? 54.547 -49.731 81.813 1.00 20.69 129 ILE A N 1
ATOM 914 C CA . ILE A 1 115 ? 55.206 -48.712 80.976 1.00 20.63 129 ILE A CA 1
ATOM 915 C C . ILE A 1 115 ? 56.672 -48.587 81.401 1.00 21.03 129 ILE A C 1
ATOM 916 O O . ILE A 1 115 ? 56.991 -48.549 82.605 1.00 22.95 129 ILE A O 1
ATOM 921 N N . ASP A 1 116 ? 57.542 -48.517 80.402 1.00 21.19 130 ASP A N 1
ATOM 922 C CA . ASP A 1 116 ? 58.972 -48.344 80.667 1.00 24.33 130 ASP A CA 1
ATOM 923 C C . ASP A 1 116 ? 59.271 -47.093 81.462 1.00 25.14 130 ASP A C 1
ATOM 924 O O . ASP A 1 116 ? 58.685 -46.030 81.255 1.00 24.20 130 ASP A O 1
ATOM 929 N N . HIS A 1 117 ? 60.244 -47.213 82.370 1.00 26.12 131 HIS A N 1
ATOM 930 C CA . HIS A 1 117 ? 60.638 -46.056 83.196 1.00 28.06 131 HIS A CA 1
ATOM 931 C C . HIS A 1 117 ? 61.232 -44.876 82.415 1.00 27.84 131 HIS A C 1
ATOM 932 O O . HIS A 1 117 ? 61.181 -43.768 82.914 1.00 36.66 131 HIS A O 1
ATOM 939 N N . ASN A 1 118 ? 61.707 -45.071 81.208 1.00 28.91 132 ASN A N 1
ATOM 940 C CA . ASN A 1 118 ? 62.294 -43.967 80.441 1.00 32.05 132 ASN A CA 1
ATOM 941 C C . ASN A 1 118 ? 61.270 -43.344 79.491 1.00 34.86 132 ASN A C 1
ATOM 942 O O . ASN A 1 118 ? 61.583 -42.413 78.769 1.00 35.33 132 ASN A O 1
ATOM 947 N N . PHE A 1 119 ? 60.023 -43.832 79.502 1.00 31.20 133 PHE A N 1
ATOM 948 C CA . PHE A 1 119 ? 59.009 -43.195 78.652 1.00 29.24 133 PHE A CA 1
ATOM 949 C C . PHE A 1 119 ? 58.685 -41.807 79.125 1.00 26.02 133 PHE A C 1
ATOM 950 O O . PHE A 1 119 ? 58.435 -41.567 80.289 1.00 29.52 133 PHE A O 1
ATOM 958 N N . GLN A 1 120 ? 58.632 -40.881 78.179 1.00 29.81 134 GLN A N 1
ATOM 959 C CA . GLN A 1 120 ? 58.138 -39.543 78.472 1.00 33.48 134 GLN A CA 1
ATOM 960 C C . GLN A 1 120 ? 57.118 -39.188 77.398 1.00 28.79 134 GLN A C 1
ATOM 961 O O . GLN A 1 120 ? 57.426 -39.225 76.208 1.00 29.40 134 GLN A O 1
ATOM 967 N N . ALA A 1 121 ? 55.908 -38.896 77.859 1.00 33.74 135 ALA A N 1
ATOM 968 C CA . ALA A 1 121 ? 54.776 -38.673 76.964 1.00 34.08 135 ALA A CA 1
ATOM 969 C C . ALA A 1 121 ? 55.032 -37.458 76.108 1.00 36.55 135 ALA A C 1
ATOM 970 O O . ALA A 1 121 ? 55.544 -36.437 76.596 1.00 36.31 135 ALA A O 1
ATOM 972 N N . GLN A 1 122 ? 54.691 -37.600 74.840 1.00 35.52 136 GLN A N 1
ATOM 973 C CA . GLN A 1 122 ? 54.643 -36.483 73.920 1.00 37.40 136 GLN A CA 1
ATOM 974 C C . GLN A 1 122 ? 53.158 -36.281 73.498 1.00 32.01 136 GLN A C 1
ATOM 975 O O . GLN A 1 122 ? 52.784 -36.830 72.504 1.00 31.81 136 GLN A O 1
ATOM 981 N N . PRO A 1 123 ? 52.349 -35.517 74.267 1.00 32.47 137 PRO A N 1
ATOM 982 C CA . PRO A 1 123 ? 50.904 -35.406 73.877 1.00 34.63 137 PRO A CA 1
ATOM 983 C C . PRO A 1 123 ? 50.733 -34.887 72.421 1.00 39.92 137 PRO A C 1
ATOM 984 O O . PRO A 1 123 ? 51.381 -33.882 72.081 1.00 42.08 137 PRO A O 1
ATOM 988 N N . ASN A 1 124 ? 49.957 -35.576 71.562 1.00 35.67 138 ASN A N 1
ATOM 989 C CA . ASN A 1 124 ? 49.532 -35.036 70.239 1.00 33.33 138 ASN A CA 1
ATOM 990 C C . ASN A 1 124 ? 48.455 -33.980 70.500 1.00 29.97 138 ASN A C 1
ATOM 991 O O . ASN A 1 124 ? 47.344 -34.320 70.883 1.00 25.52 138 ASN A O 1
ATOM 996 N N . PRO A 1 125 ? 48.766 -32.671 70.333 1.00 27.37 139 PRO A N 1
ATOM 997 C CA . PRO A 1 125 ? 47.836 -31.652 70.784 1.00 29.42 139 PRO A CA 1
ATOM 998 C C . PRO A 1 125 ? 46.511 -31.565 70.032 1.00 29.35 139 PRO A C 1
ATOM 999 O O . PRO A 1 125 ? 45.557 -30.998 70.553 1.00 34.23 139 PRO A O 1
ATOM 1003 N N . ALA A 1 126 ? 46.430 -32.169 68.856 1.00 29.93 140 ALA A N 1
ATOM 1004 C CA . ALA A 1 126 ? 45.119 -32.250 68.176 1.00 33.60 140 ALA A CA 1
ATOM 1005 C C . ALA A 1 126 ? 44.156 -33.163 68.929 1.00 33.92 140 ALA A C 1
ATOM 1006 O O . ALA A 1 126 ? 42.940 -33.008 68.813 1.00 38.45 140 ALA A O 1
ATOM 1008 N N . GLU A 1 127 ? 44.693 -34.090 69.733 1.00 27.69 141 GLU A N 1
ATOM 1009 C CA . GLU A 1 127 ? 43.879 -35.086 70.453 1.00 28.52 141 GLU A CA 1
ATOM 1010 C C . GLU A 1 127 ? 43.949 -34.995 71.961 1.00 27.67 141 GLU A C 1
ATOM 1011 O O . GLU A 1 127 ? 42.974 -35.287 72.637 1.00 27.08 141 GLU A O 1
ATOM 1017 N N . VAL A 1 128 ? 45.110 -34.606 72.473 1.00 25.11 142 VAL A N 1
ATOM 1018 C CA . VAL A 1 128 ? 45.411 -34.713 73.902 1.00 26.25 142 VAL A CA 1
ATOM 1019 C C . VAL A 1 128 ? 45.851 -33.342 74.401 1.00 24.86 142 VAL A C 1
ATOM 1020 O O . VAL A 1 128 ? 46.879 -32.826 73.946 1.00 26.84 142 VAL A O 1
ATOM 1024 N N . LYS A 1 129 ? 45.094 -32.817 75.354 1.00 25.50 143 LYS A N 1
ATOM 1025 C CA . LYS A 1 129 ? 45.372 -31.539 76.015 1.00 28.76 143 LYS A CA 1
ATOM 1026 C C . LYS A 1 129 ? 46.421 -31.678 77.112 1.00 28.51 143 LYS A C 1
ATOM 1027 O O . LYS A 1 129 ? 47.183 -30.747 77.383 1.00 29.00 143 LYS A O 1
ATOM 1033 N N . ASP A 1 130 ? 46.440 -32.825 77.792 1.00 25.57 144 ASP A N 1
ATOM 1034 C CA . ASP A 1 130 ? 47.301 -32.980 78.957 1.00 23.77 144 ASP A CA 1
ATOM 1035 C C . ASP A 1 130 ? 47.483 -34.471 79.222 1.00 23.41 144 ASP A C 1
ATOM 1036 O O . ASP A 1 130 ? 46.696 -35.275 78.741 1.00 24.66 144 ASP A O 1
ATOM 1041 N N . VAL A 1 131 ? 48.558 -34.805 79.922 1.00 22.23 145 VAL A N 1
ATOM 1042 C CA . VAL A 1 131 ? 48.848 -36.167 80.415 1.00 22.70 145 VAL A CA 1
ATOM 1043 C C . VAL A 1 131 ? 49.253 -36.000 81.857 1.00 23.99 145 VAL A C 1
ATOM 1044 O O . VAL A 1 131 ? 50.034 -35.106 82.220 1.00 26.00 145 VAL A O 1
ATOM 1048 N N . PHE A 1 132 ? 48.797 -36.883 82.730 1.00 21.75 146 PHE A N 1
ATOM 1049 C CA . PHE A 1 132 ? 49.179 -36.799 84.109 1.00 21.77 146 PHE A CA 1
ATOM 1050 C C . PHE A 1 132 ? 49.115 -38.158 84.783 1.00 22.29 146 PHE A C 1
ATOM 1051 O O . PHE A 1 132 ? 48.432 -39.070 84.268 1.00 22.54 146 PHE A O 1
ATOM 1059 N N . LEU A 1 133 ? 49.858 -38.299 85.867 1.00 22.26 147 LEU A N 1
ATOM 1060 C CA . LEU A 1 133 ? 49.894 -39.515 86.678 1.00 22.12 147 LEU A CA 1
ATOM 1061 C C . LEU A 1 133 ? 49.093 -39.362 87.953 1.00 23.84 147 LEU A C 1
ATOM 1062 O O . LEU A 1 133 ? 49.031 -38.285 88.551 1.00 24.83 147 LEU A O 1
ATOM 1067 N N . VAL A 1 134 ? 48.457 -40.449 88.379 1.00 20.78 148 VAL A N 1
ATOM 1068 C CA . VAL A 1 134 ? 47.839 -40.516 89.698 1.00 21.73 148 VAL A CA 1
ATOM 1069 C C . VAL A 1 134 ? 48.341 -41.775 9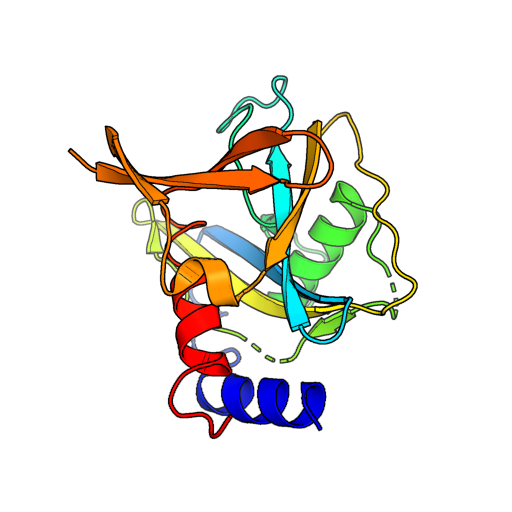0.410 1.00 20.55 148 VAL A C 1
ATOM 1070 O O . VAL A 1 134 ? 48.328 -42.874 89.839 1.00 20.21 148 VAL A O 1
ATOM 1074 N N . PRO A 1 135 ? 48.790 -41.646 91.673 1.00 21.70 149 PRO A N 1
ATOM 1075 C CA . PRO A 1 135 ? 49.208 -42.855 92.356 1.00 21.57 149 PRO A CA 1
ATOM 1076 C C . PRO A 1 135 ? 48.025 -43.824 92.444 1.00 19.81 149 PRO A C 1
ATOM 1077 O O . PRO A 1 135 ? 46.931 -43.404 92.765 1.00 20.69 149 PRO A O 1
ATOM 1081 N N . LEU A 1 136 ? 48.308 -45.095 92.205 1.00 20.64 150 LEU A N 1
ATOM 1082 C CA . LEU A 1 136 ? 47.294 -46.109 92.232 1.00 21.31 150 LEU A CA 1
ATOM 1083 C C . LEU A 1 136 ? 46.577 -46.117 93.586 1.00 21.68 150 LEU A C 1
ATOM 1084 O O . LEU A 1 136 ? 45.345 -46.259 93.668 1.00 21.83 150 LEU A O 1
ATOM 1089 N N . ALA A 1 137 ? 47.308 -45.907 94.690 1.00 21.73 151 ALA A N 1
ATOM 1090 C CA . ALA A 1 137 ? 46.700 -45.915 96.012 1.00 22.74 151 ALA A CA 1
ATOM 1091 C C . ALA A 1 137 ? 45.664 -44.825 96.246 1.00 21.56 151 ALA A C 1
ATOM 1092 O O . ALA A 1 137 ? 44.774 -44.977 97.096 1.00 23.20 151 ALA A O 1
ATOM 1094 N N . TYR A 1 138 ? 45.699 -43.739 95.479 1.00 21.26 152 TYR A N 1
ATOM 1095 C CA . TYR A 1 138 ? 44.686 -42.702 95.553 1.00 21.32 152 TYR A CA 1
ATOM 1096 C C . TYR A 1 138 ? 43.281 -43.305 95.411 1.00 22.12 152 TYR A C 1
ATOM 1097 O O . TYR A 1 138 ? 42.351 -42.893 96.090 1.00 23.41 152 TYR A O 1
ATOM 1106 N N . PHE A 1 139 ? 43.154 -44.307 94.548 1.00 20.37 153 PHE A N 1
ATOM 1107 C CA . PHE A 1 139 ? 41.833 -44.842 94.233 1.00 21.32 153 PHE A CA 1
ATOM 1108 C C . PHE A 1 139 ? 41.234 -45.693 95.328 1.00 24.54 153 PHE A C 1
ATOM 1109 O O . PHE A 1 139 ? 40.056 -46.052 95.216 1.00 24.14 153 PHE A O 1
ATOM 1117 N N . LEU A 1 140 ? 42.012 -45.980 96.368 1.00 23.02 154 LEU A N 1
ATOM 1118 C CA . LEU A 1 140 ? 41.504 -46.602 97.588 1.00 25.43 154 LEU A CA 1
ATOM 1119 C C . LEU A 1 140 ? 40.898 -45.588 98.543 1.00 27.47 154 LEU A C 1
ATOM 1120 O O . LEU A 1 140 ? 40.065 -45.961 99.363 1.00 27.36 154 LEU A O 1
ATOM 1125 N N . HIS A 1 141 ? 41.333 -44.330 98.466 1.00 26.83 155 HIS A N 1
ATOM 1126 C CA . HIS A 1 141 ? 40.831 -43.248 99.321 1.00 29.04 155 HIS A CA 1
ATOM 1127 C C . HIS A 1 141 ? 40.677 -41.954 98.525 1.00 28.89 155 HIS A C 1
ATOM 1128 O O . HIS A 1 141 ? 41.341 -40.980 98.814 1.00 29.01 155 HIS A O 1
ATOM 1135 N N . PRO A 1 142 ? 39.803 -41.971 97.513 1.00 28.65 156 PRO A N 1
ATOM 1136 C CA . PRO A 1 142 ? 39.635 -40.829 96.621 1.00 30.53 156 PRO A CA 1
ATOM 1137 C C . PRO A 1 142 ? 38.900 -39.692 97.307 1.00 31.63 156 PRO A C 1
ATOM 1138 O O . PRO A 1 142 ? 38.252 -39.912 98.335 1.00 33.76 156 PRO A O 1
ATOM 1142 N N . GLN A 1 143 ? 39.023 -38.497 96.749 1.00 30.72 157 GLN A N 1
ATOM 1143 C CA . GLN A 1 143 ? 38.221 -37.358 97.184 1.00 34.77 157 GLN A CA 1
ATOM 1144 C C . GLN A 1 143 ? 36.994 -37.313 96.275 1.00 36.72 157 GLN A C 1
ATOM 1145 O O . GLN A 1 143 ? 37.112 -37.033 95.084 1.00 33.41 157 GLN A O 1
ATOM 1151 N N . VAL A 1 144 ? 35.819 -37.614 96.839 1.00 37.66 158 VAL A N 1
ATOM 1152 C CA . VAL A 1 144 ? 34.623 -37.843 96.059 1.00 40.86 158 VAL A CA 1
ATOM 1153 C C . VAL A 1 144 ? 33.755 -36.600 96.108 1.00 44.33 158 VAL A C 1
ATOM 1154 O O . VAL A 1 144 ? 33.575 -36.008 97.169 1.00 44.97 158 VAL A O 1
ATOM 1158 N N . HIS A 1 145 ? 33.252 -36.210 94.946 1.00 44.95 159 HIS A N 1
ATOM 1159 C CA . HIS A 1 145 ? 32.288 -35.115 94.801 1.00 55.72 159 HIS A CA 1
ATOM 1160 C C . HIS A 1 145 ? 31.093 -35.667 94.045 1.00 55.68 159 HIS A C 1
ATOM 1161 O O . HIS A 1 145 ? 31.259 -36.414 93.081 1.00 55.61 159 HIS A O 1
ATOM 1168 N N . ASP A 1 146 ? 29.893 -35.326 94.499 1.00 59.89 160 ASP A N 1
ATOM 1169 C CA . ASP A 1 146 ? 28.663 -35.823 93.887 1.00 62.74 160 ASP A CA 1
ATOM 1170 C C . ASP A 1 146 ? 28.067 -34.723 93.022 1.00 62.94 160 ASP A C 1
ATOM 1171 O O . ASP A 1 146 ? 27.774 -33.641 93.528 1.00 63.89 160 ASP A O 1
ATOM 1176 N N . GLN A 1 147 ? 27.929 -34.992 91.720 1.00 63.97 161 GLN A N 1
ATOM 1177 C CA . GLN A 1 147 ? 27.420 -34.015 90.745 1.00 67.31 161 GLN A CA 1
ATOM 1178 C C . GLN A 1 147 ? 25.937 -34.250 90.480 1.00 68.58 161 GLN A C 1
ATOM 1179 O O . GLN A 1 147 ? 25.502 -35.396 90.357 1.00 66.96 161 GLN A O 1
ATOM 1181 N N . ILE A 1 158 ? 22.328 -38.202 90.561 1.00 95.34 172 ILE A N 1
ATOM 1182 C CA . ILE A 1 158 ? 23.528 -37.886 91.337 1.00 95.74 172 ILE A CA 1
ATOM 1183 C C . ILE A 1 158 ? 24.598 -38.980 91.167 1.00 88.75 172 ILE A C 1
ATOM 1184 O O . ILE A 1 158 ? 24.383 -40.113 91.594 1.00 87.60 172 ILE A O 1
ATOM 1189 N N . ASN A 1 159 ? 25.740 -38.629 90.558 1.00 80.47 173 ASN A N 1
ATOM 1190 C CA . ASN A 1 159 ? 26.846 -39.581 90.307 1.00 72.56 173 ASN A CA 1
ATOM 1191 C C . ASN A 1 159 ? 28.207 -39.111 90.870 1.00 64.13 173 ASN A C 1
ATOM 1192 O O . ASN A 1 159 ? 28.507 -37.910 90.916 1.00 59.71 173 ASN A O 1
ATOM 1197 N N . HIS A 1 160 ? 29.027 -40.081 91.270 1.00 56.80 174 HIS A N 1
ATOM 1198 C CA . HIS A 1 160 ? 30.271 -39.827 92.000 1.00 52.92 174 HIS A CA 1
ATOM 1199 C C . HIS A 1 160 ? 31.433 -39.462 91.062 1.00 46.92 174 HIS A C 1
ATOM 1200 O O . HIS A 1 160 ? 31.734 -40.197 90.128 1.00 47.40 174 HIS A O 1
ATOM 1207 N N . ILE A 1 161 ? 32.085 -38.341 91.352 1.00 40.30 175 ILE A N 1
ATOM 1208 C CA . ILE A 1 161 ? 33.240 -37.822 90.597 1.00 39.35 175 ILE A CA 1
ATOM 1209 C C . ILE A 1 161 ? 34.432 -37.836 91.555 1.00 36.26 175 ILE A C 1
ATOM 1210 O O . ILE A 1 161 ? 34.280 -37.477 92.715 1.00 39.17 175 ILE A O 1
ATOM 1215 N N . PHE A 1 162 ? 35.611 -38.241 91.084 1.00 28.39 176 PHE A N 1
ATOM 1216 C CA . PHE A 1 162 ? 36.822 -38.131 91.882 1.00 26.76 176 PHE A CA 1
ATOM 1217 C C . PHE A 1 162 ? 37.523 -36.833 91.525 1.00 26.36 176 PHE A C 1
ATOM 1218 O O . PHE A 1 162 ? 37.570 -36.495 90.355 1.00 28.67 176 PHE A O 1
ATOM 1226 N N . GLU A 1 163 ? 38.065 -36.126 92.518 1.00 27.38 177 GLU A N 1
ATOM 1227 C CA . GLU A 1 163 ? 38.935 -34.969 92.276 1.00 29.18 177 GLU A CA 1
ATOM 1228 C C . GLU A 1 163 ? 40.331 -35.291 92.765 1.00 26.36 177 GLU A C 1
ATOM 1229 O O . GLU A 1 163 ? 40.536 -35.665 93.914 1.00 28.34 177 GLU A O 1
ATOM 1235 N N . TYR A 1 164 ? 41.275 -35.227 91.850 1.00 24.63 178 TYR A N 1
ATOM 1236 C CA . TYR A 1 164 ? 42.659 -35.480 92.179 1.00 23.82 178 TYR A CA 1
ATOM 1237 C C . TYR A 1 164 ? 43.417 -34.184 91.942 1.00 23.50 178 TYR A C 1
ATOM 1238 O O . TYR A 1 164 ? 43.391 -33.628 90.832 1.00 25.63 178 TYR A O 1
ATOM 1247 N N . THR A 1 165 ? 44.142 -33.765 92.965 1.00 24.40 179 THR A N 1
ATOM 1248 C CA . THR A 1 165 ? 45.033 -32.593 92.872 1.00 25.25 179 THR A CA 1
ATOM 1249 C C . THR A 1 165 ? 46.491 -33.026 92.803 1.00 24.87 179 THR A C 1
ATOM 1250 O O . THR A 1 165 ? 46.996 -33.668 93.729 1.00 26.90 179 THR A O 1
ATOM 1254 N N . ASN A 1 166 ? 47.189 -32.654 91.721 1.00 24.00 180 ASN A N 1
ATOM 1255 C CA . ASN A 1 166 ? 48.601 -32.972 91.568 1.00 24.44 180 ASN A CA 1
ATOM 1256 C C . ASN A 1 166 ? 49.421 -32.107 92.536 1.00 27.16 180 ASN A C 1
ATOM 1257 O O . ASN A 1 166 ? 49.380 -30.877 92.414 1.00 24.37 180 ASN A O 1
ATOM 1262 N N . PRO A 1 167 ? 50.156 -32.718 93.485 1.00 27.43 181 PRO A N 1
ATOM 1263 C CA . PRO A 1 167 ? 50.914 -31.901 94.453 1.00 28.78 181 PRO A CA 1
ATOM 1264 C C . PRO A 1 167 ? 52.067 -31.134 93.818 1.00 28.21 181 PRO A C 1
ATOM 1265 O O . PRO A 1 167 ? 52.567 -30.200 94.426 1.00 30.03 181 PRO A O 1
ATOM 1269 N N . GLU A 1 168 ? 52.474 -31.507 92.615 1.00 27.15 182 GLU A N 1
ATOM 1270 C CA . GLU A 1 168 ? 53.562 -30.794 91.926 1.00 31.21 182 GLU A CA 1
ATOM 1271 C C . GLU A 1 168 ? 53.191 -29.383 91.572 1.00 29.84 182 GLU A C 1
ATOM 1272 O O . GLU A 1 168 ? 54.057 -28.495 91.679 1.00 28.63 182 GLU A O 1
ATOM 1278 N N . ASP A 1 169 ? 51.942 -29.177 91.149 1.00 26.97 183 ASP A N 1
ATOM 1279 C CA . ASP A 1 169 ? 51.495 -27.884 90.642 1.00 27.61 183 ASP A CA 1
ATOM 1280 C C . ASP A 1 169 ? 50.141 -27.380 91.132 1.00 26.20 183 ASP A C 1
ATOM 1281 O O . ASP A 1 169 ? 49.717 -26.274 90.781 1.00 25.80 183 ASP A O 1
ATOM 1286 N N . GLY A 1 170 ? 49.439 -28.148 91.964 1.00 25.58 184 GLY A N 1
ATOM 1287 C CA . GLY A 1 170 ? 48.129 -27.729 92.447 1.00 24.71 184 GLY A CA 1
ATOM 1288 C C . GLY A 1 170 ? 46.943 -27.856 91.513 1.00 25.15 184 GLY A C 1
ATOM 1289 O O . GLY A 1 170 ? 45.816 -27.448 91.872 1.00 25.76 184 GLY A O 1
ATOM 1290 N N . VAL A 1 171 ? 47.144 -28.459 90.329 1.00 24.60 185 VAL A N 1
ATOM 1291 C CA . VAL A 1 171 ? 46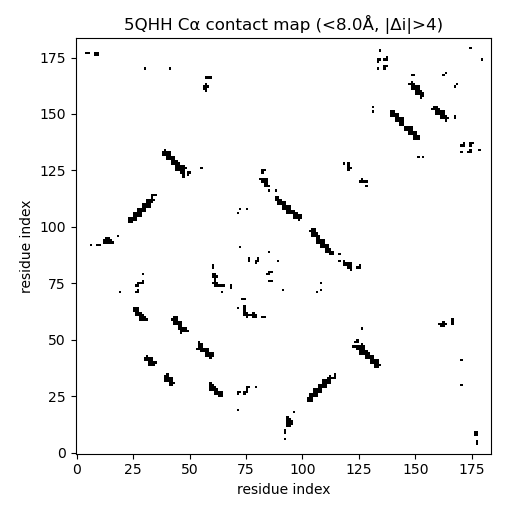.090 -28.598 89.362 1.00 24.69 185 VAL A CA 1
ATOM 1292 C C . VAL A 1 171 ? 45.171 -29.766 89.755 1.00 25.47 185 VAL A C 1
ATOM 1293 O O . VAL A 1 171 ? 45.658 -30.841 90.101 1.00 25.19 185 VAL A O 1
ATOM 1297 N N . THR A 1 172 ? 43.876 -29.503 89.716 1.00 26.41 186 THR A N 1
ATOM 1298 C CA . THR A 1 172 ? 42.843 -30.498 90.056 1.00 26.84 186 THR A CA 1
ATOM 1299 C C . THR A 1 172 ? 42.193 -31.050 88.784 1.00 28.05 186 THR A C 1
ATOM 1300 O O . THR A 1 172 ? 41.807 -30.311 87.878 1.00 28.80 186 THR A O 1
ATOM 1304 N N . TYR A 1 173 ? 42.101 -32.375 88.728 1.00 26.86 187 TYR A N 1
ATOM 1305 C CA . TYR A 1 173 ? 41.503 -33.091 87.613 1.00 26.79 187 TYR A CA 1
ATOM 1306 C C . TYR A 1 173 ? 40.279 -33.835 88.135 1.00 27.70 187 TYR A C 1
ATOM 1307 O O . TYR A 1 173 ? 40.310 -34.355 89.249 1.00 28.23 187 TYR A O 1
ATOM 1316 N N . GLN A 1 174 ? 39.223 -33.882 87.314 1.00 26.23 188 GLN A N 1
ATOM 1317 C CA . GLN A 1 174 ? 38.022 -34.652 87.619 1.00 27.66 188 GLN A CA 1
ATOM 1318 C C . GLN A 1 174 ? 38.086 -35.960 86.854 1.00 25.25 188 GLN A C 1
ATOM 1319 O O . GLN A 1 174 ? 38.327 -35.965 85.651 1.00 25.92 188 GLN A O 1
ATOM 1325 N N . ILE A 1 175 ? 37.913 -37.071 87.570 1.00 23.88 189 ILE A N 1
ATOM 1326 C CA . ILE A 1 175 ? 37.964 -38.397 86.958 1.00 24.96 189 ILE A CA 1
ATOM 1327 C C . ILE A 1 175 ? 36.616 -39.064 87.243 1.00 24.53 189 ILE A C 1
ATOM 1328 O O . ILE A 1 175 ? 36.208 -39.132 88.395 1.00 25.67 189 ILE A O 1
ATOM 1333 N N . LYS A 1 176 ? 35.954 -39.523 86.195 1.00 25.63 190 LYS A N 1
ATOM 1334 C CA . LYS A 1 176 ? 34.600 -40.038 86.399 1.00 26.76 190 LYS A CA 1
ATOM 1335 C C . LYS A 1 176 ? 34.267 -41.170 85.467 1.00 25.30 190 LYS A C 1
ATOM 1336 O O . LYS A 1 176 ? 35.055 -41.568 84.588 1.00 24.38 190 LYS A O 1
ATOM 1342 N N . GLY A 1 177 ? 33.075 -41.742 85.683 1.00 24.82 191 GLY A N 1
ATOM 1343 C CA . GLY A 1 177 ? 32.569 -42.755 84.783 1.00 24.08 191 GLY A CA 1
ATOM 1344 C C . GLY A 1 177 ? 33.423 -44.006 84.633 1.00 23.33 191 GLY A C 1
ATOM 1345 O O . GLY A 1 177 ? 34.039 -44.435 85.614 1.00 22.98 191 GLY A O 1
ATOM 1346 N N . MET A 1 178 ? 33.459 -44.561 83.416 1.00 23.76 192 MET A N 1
ATOM 1347 C CA . MET A 1 178 ? 34.194 -45.784 83.112 1.00 24.40 192 MET A CA 1
ATOM 1348 C C . MET A 1 178 ? 35.678 -45.626 83.526 1.00 21.59 192 MET A C 1
ATOM 1349 O O . MET A 1 178 ? 36.280 -46.557 84.041 1.00 21.40 192 MET A O 1
ATOM 1354 N N . THR A 1 179 ? 36.232 -44.441 83.291 1.00 22.10 193 THR A N 1
ATOM 1355 C CA . THR A 1 179 ? 37.663 -44.169 83.600 1.00 21.78 193 THR A CA 1
ATOM 1356 C C . THR A 1 179 ? 37.903 -44.324 85.097 1.00 19.72 193 THR A C 1
ATOM 1357 O O . THR A 1 179 ? 38.800 -45.063 85.516 1.00 19.94 193 THR A O 1
ATOM 1361 N N . ALA A 1 180 ? 37.045 -43.718 85.906 1.00 19.81 194 ALA A N 1
ATOM 1362 C CA . ALA A 1 180 ? 37.126 -43.890 87.367 1.00 19.30 194 ALA A CA 1
ATOM 1363 C C . ALA A 1 180 ? 36.914 -45.323 87.811 1.00 19.07 194 ALA A C 1
ATOM 1364 O O . ALA A 1 180 ? 37.612 -45.847 88.674 1.00 19.62 194 ALA A O 1
ATOM 1366 N N A ASN A 1 181 ? 35.929 -45.979 87.209 0.50 20.49 195 ASN A N 1
ATOM 1367 N N B ASN A 1 181 ? 35.924 -45.979 87.212 0.50 20.06 195 ASN A N 1
ATOM 1368 C CA A ASN A 1 181 ? 35.646 -47.346 87.582 0.50 20.55 195 ASN A CA 1
ATOM 1369 C CA B ASN A 1 181 ? 35.647 -47.352 87.577 0.50 19.85 195 ASN A CA 1
ATOM 1370 C C A ASN A 1 181 ? 36.800 -48.299 87.310 0.50 19.27 195 ASN A C 1
ATOM 1371 C C B ASN A 1 181 ? 36.815 -48.282 87.324 0.50 18.89 195 ASN A C 1
ATOM 1372 O O A ASN A 1 181 ? 37.106 -49.154 88.137 0.50 19.52 195 ASN A O 1
ATOM 1373 O O B ASN A 1 181 ? 37.131 -49.117 88.166 0.50 19.39 195 ASN A O 1
ATOM 1382 N N . LEU A 1 182 ? 37.431 -48.159 86.147 1.00 18.52 196 LEU A N 1
ATOM 1383 C CA . LEU A 1 182 ? 38.555 -49.010 85.789 1.00 19.17 196 LEU A CA 1
ATOM 1384 C C . LEU A 1 182 ? 39.757 -48.731 86.692 1.00 18.20 196 LEU A C 1
ATOM 1385 O O . LEU A 1 182 ? 40.470 -49.647 87.041 1.00 18.10 196 LEU A O 1
ATOM 1390 N N . ALA A 1 183 ? 39.965 -47.466 87.032 1.00 18.91 197 ALA A N 1
ATOM 1391 C CA . ALA A 1 183 ? 41.082 -47.128 87.941 1.00 18.54 197 ALA A CA 1
ATOM 1392 C C . ALA A 1 183 ? 40.938 -47.801 89.300 1.00 19.28 197 ALA A C 1
ATOM 1393 O O . ALA A 1 183 ? 41.893 -48.355 89.833 1.00 19.41 197 ALA A O 1
ATOM 1395 N N . VAL A 1 184 ? 39.720 -47.783 89.839 1.00 18.48 198 VAL A N 1
ATOM 1396 C CA . VAL A 1 184 ? 39.466 -48.463 91.125 1.00 19.43 198 VAL A CA 1
ATOM 1397 C C . VAL A 1 184 ? 39.688 -49.956 91.008 1.00 18.36 198 VAL A C 1
ATOM 1398 O O . VAL A 1 184 ? 40.302 -50.593 91.852 1.00 17.99 198 VAL A O 1
ATOM 1402 N N . LEU A 1 185 ? 39.195 -50.554 89.914 1.00 18.35 199 LEU A N 1
ATOM 1403 C CA . LEU A 1 185 ? 39.411 -51.974 89.708 1.00 17.85 199 LEU A CA 1
ATOM 1404 C C . LEU A 1 185 ? 40.902 -52.393 89.734 1.00 18.12 199 LEU A C 1
ATOM 1405 O O . LEU A 1 185 ? 41.298 -53.340 90.398 1.00 18.57 199 LEU A O 1
ATOM 1410 N N . VAL A 1 186 ? 41.728 -51.659 88.982 1.00 18.00 200 VAL A N 1
ATOM 1411 C CA . VAL A 1 186 ? 43.148 -51.922 88.949 1.00 18.83 200 VAL A CA 1
ATOM 1412 C C . VAL A 1 186 ? 43.792 -51.749 90.337 1.00 17.80 200 VAL A C 1
ATOM 1413 O O . VAL A 1 186 ? 44.597 -52.599 90.741 1.00 18.20 200 VAL A O 1
ATOM 1417 N N . ALA A 1 187 ? 43.398 -50.691 91.050 1.00 18.25 201 ALA A N 1
ATOM 1418 C CA . ALA A 1 187 ? 43.899 -50.438 92.425 1.00 18.45 201 ALA A CA 1
ATOM 1419 C C . ALA A 1 187 ? 43.540 -51.621 93.323 1.00 19.45 201 ALA A C 1
ATOM 1420 O O . ALA A 1 187 ? 44.377 -52.110 94.063 1.00 19.69 201 ALA A O 1
ATOM 1422 N N . PHE A 1 188 ? 42.298 -52.098 93.267 1.00 18.31 202 PHE A N 1
ATOM 1423 C CA . PHE A 1 188 ? 41.930 -53.246 94.100 1.00 18.57 202 PHE A CA 1
ATOM 1424 C C . PHE A 1 188 ? 42.757 -54.489 93.763 1.00 18.96 202 PHE A C 1
ATOM 1425 O O . PHE A 1 188 ? 43.264 -55.183 94.625 1.00 19.53 202 PHE A O 1
ATOM 1433 N N . ILE A 1 189 ? 42.857 -54.801 92.461 1.00 18.09 203 ILE A N 1
ATOM 1434 C CA . ILE A 1 189 ? 43.551 -55.982 92.037 1.00 18.59 203 ILE A CA 1
ATOM 1435 C C . ILE A 1 189 ? 44.984 -55.980 92.548 1.00 18.52 203 ILE A C 1
ATOM 1436 O O . ILE A 1 189 ? 45.459 -56.972 93.073 1.00 19.55 203 ILE A O 1
ATOM 1441 N N . ILE A 1 190 ? 45.656 -54.844 92.392 1.00 18.70 204 ILE A N 1
ATOM 1442 C CA . ILE A 1 190 ? 47.106 -54.797 92.662 1.00 20.03 204 ILE A CA 1
ATOM 1443 C C . ILE A 1 190 ? 47.411 -54.574 94.145 1.00 18.97 204 ILE A C 1
ATOM 1444 O O . ILE A 1 190 ? 48.409 -55.127 94.642 1.00 21.61 204 ILE A O 1
ATOM 1449 N N . LEU A 1 191 ? 46.594 -53.796 94.823 1.00 19.00 205 LEU A N 1
ATOM 1450 C CA . LEU A 1 191 ? 46.957 -53.314 96.179 1.00 20.17 205 LEU A CA 1
ATOM 1451 C C . LEU A 1 191 ? 46.236 -54.023 97.316 1.00 22.49 205 LEU A C 1
ATOM 1452 O O . LEU A 1 191 ? 46.646 -53.850 98.486 1.00 23.28 205 LEU A O 1
ATOM 1457 N N . GLU A 1 192 ? 45.164 -54.759 97.047 1.00 21.42 206 GLU A N 1
ATOM 1458 C CA . GLU A 1 192 ? 44.483 -55.432 98.170 1.00 24.38 206 GLU A CA 1
ATOM 1459 C C . GLU A 1 192 ? 45.369 -56.437 98.861 1.00 25.64 206 GLU A C 1
ATOM 1460 O O . GLU A 1 192 ? 46.221 -57.078 98.263 1.00 26.27 206 GLU A O 1
ATOM 1466 N N . LYS A 1 193 ? 45.165 -56.563 100.172 1.00 28.16 207 LYS A N 1
ATOM 1467 C CA . LYS A 1 193 ? 45.786 -57.631 100.950 1.00 30.64 207 LYS A CA 1
ATOM 1468 C C . LYS A 1 193 ? 47.278 -57.723 100.761 1.00 30.71 207 LYS A C 1
ATOM 1469 O O . LYS A 1 193 ? 47.790 -58.742 100.290 1.00 33.06 207 LYS A O 1
ATOM 1475 N N . LYS A 1 194 ? 47.975 -56.653 101.126 1.00 31.67 208 LYS A N 1
ATOM 1476 C CA . LYS A 1 194 ? 49.437 -56.600 101.045 1.00 39.11 208 LYS A CA 1
ATOM 1477 C C . LYS A 1 194 ? 50.037 -56.259 102.403 1.00 40.45 208 LYS A C 1
ATOM 1478 O O . LYS A 1 194 ? 49.590 -55.299 103.042 1.00 35.39 208 LYS A O 1
ATOM 1484 N N . PRO A 1 195 ? 51.056 -57.033 102.843 1.00 45.72 209 PRO A N 1
ATOM 1485 C CA . PRO A 1 195 ? 51.813 -56.623 104.043 1.00 48.19 209 PRO A CA 1
ATOM 1486 C C . PRO A 1 195 ? 52.536 -55.296 103.814 1.00 50.75 209 PRO A C 1
ATOM 1487 O O . PRO A 1 195 ? 52.951 -55.024 102.682 1.00 53.21 209 PRO A O 1
ATOM 1491 N N . THR A 1 196 ? 52.657 -54.471 104.852 1.00 53.73 210 THR A N 1
ATOM 1492 C CA . THR A 1 196 ? 53.420 -53.217 104.768 1.00 59.10 210 THR A CA 1
ATOM 1493 C C . THR A 1 196 ? 54.880 -53.458 105.189 1.00 62.91 210 THR A C 1
ATOM 1494 O O . THR A 1 196 ? 55.810 -53.235 104.408 1.00 66.63 210 THR A O 1
#

Solvent-accessible surface area: 10472 Å² total

GO terms:
  GO:0005782 peroxisomal matrix (C, TAS)
  GO:0005829 cytosol (C, TAS)

Radius of gyration: 15.81 Å; Cα contacts (8 Å, |Δi|>4): 354; chains: 1; bounding box: 39×37×45 Å

InterPro domains:
  IPR000059 NUDIX hydrolase, NudL, conserved site [PS01293] (56-76)
  IPR000086 NUDIX hydrolase domain [PF00293] (41-156)
  IPR000086 NUDIX hydrolase domain [PS51462] (37-172)
  IPR015797 NUDIX hydrolase-like domain superfamily [SSF55811] (36-196)
  IPR045121 Coenzyme A pyrophosphatase [PTHR12992] (35-231)
  IPR045121 Coenzyme A pyrophosphatase [cd03426] (38-195)

Sequence (184 aa):
SMLDDAKARLRKYDIGGKYSHHLPYNKYSVLLPLVAKEGKLHLLFTVRSEKLRRAPGEVCCFPGGKRDPTDMDDAATALREAQEEVGLRHQVEVVCLVPCCLIDTDTLITPFVGLIDHNFQAQPNPAEVKDVFLVPLAYFLHPQVHDQINHIFEYTNPEDGVTYQIKGMTANNLAVLVAFIILEKKPT

Nearest PDB structures (foldseek):
  5qgk-assembly1_A  TM=1.003E+00  e=3.362E-38  Homo sapiens
  5qhg-assembly1_A  TM=9.993E-01  e=5.123E-38  Homo sapiens
  5t3p-assembly1_A  TM=9.306E-01  e=8.767E-34  Homo sapiens
  2fkb-assembly2_B  TM=7.624E-01  e=8.503E-06  Escherichia coli K-12
  7efa-assembly1_B  TM=6.275E-01  e=1.829E-04  Mus musculus